Protein AF-A0A7C7KTC4-F1 (afdb_monomer)

Radius of gyration: 16.58 Å; Cα contacts (8 Å, |Δi|>4): 451; chains: 1; bounding box: 45×41×38 Å

Structure (mmCIF, N/CA/C/O backbone):
data_AF-A0A7C7KTC4-F1
#
_entry.id   AF-A0A7C7KTC4-F1
#
loop_
_atom_site.group_PDB
_atom_site.id
_atom_site.type_symbol
_atom_site.label_atom_id
_atom_site.label_alt_id
_atom_site.label_comp_id
_atom_site.label_asym_id
_atom_site.label_entity_id
_atom_site.label_seq_id
_atom_site.pdbx_PDB_ins_code
_atom_site.Cartn_x
_atom_site.Cartn_y
_atom_site.Cartn_z
_atom_site.occupancy
_atom_site.B_iso_or_equiv
_atom_site.auth_seq_id
_atom_site.auth_comp_id
_atom_site.auth_asym_id
_atom_site.auth_atom_id
_atom_site.pdbx_PDB_model_num
ATOM 1 N N . MET A 1 1 ? -29.835 -2.054 13.310 1.00 48.25 1 MET A N 1
ATOM 2 C CA . MET A 1 1 ? -28.668 -1.174 13.542 1.00 48.25 1 MET A CA 1
ATOM 3 C C . MET A 1 1 ? -28.301 -0.551 12.208 1.00 48.25 1 MET A C 1
ATOM 5 O O . MET A 1 1 ? -28.317 -1.285 11.229 1.00 48.25 1 MET A O 1
ATOM 9 N N . ALA A 1 2 ? -28.045 0.758 12.134 1.00 54.59 2 ALA A N 1
ATOM 10 C CA . ALA A 1 2 ? -27.554 1.363 10.894 1.00 54.59 2 ALA A CA 1
ATOM 11 C C . ALA A 1 2 ? -26.237 0.678 10.490 1.00 54.59 2 ALA A C 1
ATOM 13 O O . ALA A 1 2 ? -25.386 0.444 11.354 1.00 54.59 2 ALA A O 1
ATOM 14 N N . ALA A 1 3 ? -26.100 0.296 9.219 1.00 55.16 3 ALA A N 1
ATOM 15 C CA . ALA A 1 3 ? -24.851 -0.256 8.712 1.00 55.16 3 ALA A CA 1
ATOM 16 C C . ALA A 1 3 ? -23.744 0.787 8.914 1.00 55.16 3 ALA A C 1
ATOM 18 O O . ALA A 1 3 ? -23.888 1.941 8.519 1.00 55.16 3 ALA A O 1
ATOM 19 N N . LYS A 1 4 ? -22.669 0.393 9.593 1.00 80.25 4 LYS A N 1
ATOM 20 C CA . LYS A 1 4 ? -21.523 1.255 9.869 1.00 80.25 4 LYS A CA 1
ATOM 21 C C . LYS A 1 4 ? -20.530 1.113 8.714 1.00 80.25 4 LYS A C 1
ATOM 23 O O . LYS A 1 4 ? -20.017 0.017 8.504 1.00 80.25 4 LYS A O 1
ATOM 28 N N . ALA A 1 5 ? -20.284 2.186 7.962 1.00 92.25 5 ALA A N 1
ATOM 29 C CA . ALA A 1 5 ? -19.344 2.158 6.843 1.00 92.25 5 ALA A CA 1
ATOM 30 C C . ALA A 1 5 ? -17.897 1.986 7.339 1.00 92.25 5 ALA A C 1
ATOM 32 O O . ALA A 1 5 ? -17.544 2.461 8.426 1.00 92.25 5 ALA A O 1
ATOM 33 N N . VAL A 1 6 ? -17.068 1.305 6.549 1.00 94.25 6 VAL A N 1
ATOM 34 C CA . VAL A 1 6 ? -15.616 1.207 6.742 1.00 94.25 6 VAL A CA 1
ATOM 35 C C . VAL A 1 6 ? -14.969 1.748 5.480 1.00 94.25 6 VAL A C 1
ATOM 37 O O . VAL A 1 6 ? -15.198 1.199 4.405 1.00 94.25 6 VAL A O 1
ATOM 40 N N . ASP A 1 7 ? -14.193 2.816 5.614 1.00 95.62 7 ASP A N 1
ATOM 41 C CA . ASP A 1 7 ? -13.370 3.309 4.516 1.00 95.62 7 ASP A CA 1
ATOM 42 C C . ASP A 1 7 ? -12.057 2.526 4.514 1.00 95.62 7 ASP A C 1
ATOM 44 O O . ASP A 1 7 ? -11.355 2.482 5.527 1.00 95.62 7 ASP A O 1
ATOM 48 N N . ILE A 1 8 ? -11.760 1.857 3.400 1.00 96.19 8 ILE A N 1
ATOM 49 C CA . ILE A 1 8 ? -10.582 0.997 3.272 1.00 96.19 8 ILE A CA 1
ATOM 50 C C . ILE A 1 8 ? -9.390 1.682 2.596 1.00 96.19 8 ILE A C 1
ATOM 52 O O . ILE A 1 8 ? -8.362 1.033 2.402 1.00 96.19 8 ILE A O 1
ATOM 56 N N . HIS A 1 9 ? -9.513 2.960 2.233 1.00 96.94 9 HIS A N 1
ATOM 57 C CA . HIS A 1 9 ? -8.476 3.669 1.500 1.00 96.94 9 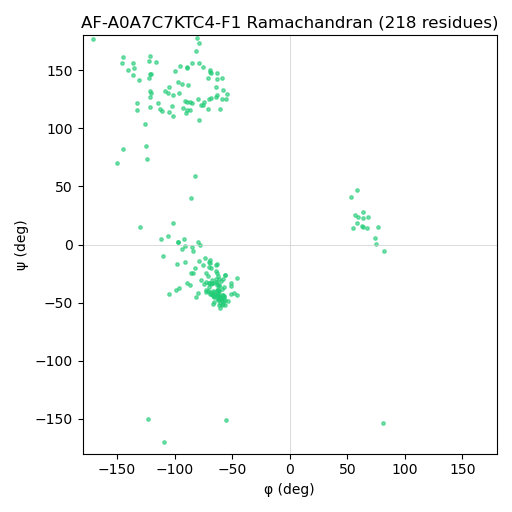HIS A CA 1
ATOM 58 C C . HIS A 1 9 ? -8.389 5.140 1.909 1.00 96.94 9 HIS A C 1
ATOM 60 O O . HIS A 1 9 ? -8.866 6.037 1.216 1.00 96.94 9 HIS A O 1
ATOM 66 N N . ALA A 1 10 ? -7.695 5.398 3.014 1.00 95.69 10 ALA A N 1
ATOM 67 C CA . ALA A 1 10 ? -7.375 6.749 3.444 1.00 95.69 10 ALA A CA 1
ATOM 68 C C . ALA A 1 10 ? -5.863 6.940 3.591 1.00 95.69 10 ALA A C 1
ATOM 70 O O . ALA A 1 10 ? -5.144 6.061 4.067 1.00 95.69 10 ALA A O 1
ATOM 71 N N . HIS A 1 11 ? -5.389 8.130 3.237 1.00 94.62 11 HIS A N 1
ATOM 72 C CA . HIS A 1 11 ? -4.032 8.577 3.535 1.00 94.62 11 HIS A CA 1
ATOM 73 C C . HIS A 1 11 ? -4.079 9.593 4.668 1.00 94.62 11 HIS A C 1
ATOM 75 O O . HIS A 1 11 ? -4.925 10.490 4.663 1.00 94.62 11 HIS A O 1
ATOM 81 N N . PHE A 1 12 ? -3.174 9.463 5.638 1.00 94.75 12 PHE A N 1
ATOM 82 C CA . PHE A 1 12 ? -3.096 10.430 6.723 1.00 94.75 12 PHE A CA 1
ATOM 83 C C . PHE A 1 12 ? -2.390 11.707 6.228 1.00 94.75 12 PHE A C 1
ATOM 85 O O . PHE A 1 12 ? -1.238 11.636 5.803 1.00 94.75 12 PHE A O 1
ATOM 92 N N . PRO A 1 13 ? -3.038 12.883 6.270 1.00 91.50 13 PRO A N 1
ATOM 93 C CA . PRO A 1 13 ? -2.508 14.133 5.722 1.00 91.50 13 PRO A CA 1
ATOM 94 C C . PRO A 1 13 ? -1.533 14.804 6.711 1.00 91.50 13 PRO A C 1
ATOM 96 O O . PRO A 1 13 ? -1.769 15.921 7.177 1.00 91.50 13 PRO A O 1
ATOM 99 N N . GLY A 1 14 ? -0.464 14.092 7.068 1.00 88.81 14 GLY A N 1
ATOM 100 C CA . GLY A 1 14 ? 0.559 14.520 8.024 1.00 88.81 14 GLY A CA 1
ATOM 101 C C . GLY A 1 14 ? 1.906 14.856 7.379 1.00 88.81 14 GLY A C 1
ATOM 102 O O . GLY A 1 14 ? 2.039 14.929 6.157 1.00 88.81 14 GLY A O 1
ATOM 103 N N . GLU A 1 15 ? 2.925 15.047 8.220 1.00 84.75 15 GLU A N 1
ATOM 104 C CA . GLU A 1 15 ? 4.283 15.409 7.786 1.00 84.75 15 GLU A CA 1
ATOM 105 C C . GLU A 1 15 ? 4.916 14.388 6.834 1.00 84.75 15 GLU A C 1
ATOM 107 O O . GLU A 1 15 ? 5.552 14.801 5.869 1.00 84.75 15 GLU A O 1
ATOM 112 N N . GLY A 1 16 ? 4.701 13.083 7.041 1.00 83.81 16 GLY A N 1
ATOM 113 C CA . GLY A 1 16 ? 5.207 12.038 6.140 1.00 83.81 16 GLY A CA 1
ATOM 114 C C . GLY A 1 16 ? 4.656 12.180 4.716 1.00 83.81 16 GLY A C 1
ATOM 115 O O . GLY A 1 16 ? 5.421 12.339 3.760 1.00 83.81 16 GLY A O 1
ATOM 116 N N . PHE A 1 17 ? 3.327 12.225 4.589 1.00 86.25 17 PHE A N 1
ATOM 117 C CA . PHE A 1 17 ? 2.616 12.394 3.320 1.00 86.25 17 PHE A CA 1
ATOM 118 C C . PHE A 1 17 ? 3.037 13.659 2.559 1.00 86.25 17 PHE A C 1
ATOM 120 O O . PHE A 1 17 ? 3.402 13.599 1.383 1.00 86.25 17 PHE A O 1
ATOM 127 N N . TYR A 1 18 ? 3.021 14.823 3.214 1.00 86.56 18 TYR A N 1
ATOM 128 C CA . TYR A 1 18 ? 3.400 16.071 2.547 1.00 86.56 18 TYR A CA 1
ATOM 129 C C . TYR A 1 18 ? 4.909 16.172 2.303 1.00 86.56 18 TYR A C 1
ATOM 131 O O . TYR A 1 18 ? 5.325 16.711 1.277 1.00 86.56 18 TYR A O 1
ATOM 139 N N . GLY A 1 19 ? 5.727 15.606 3.192 1.00 86.75 19 GLY A N 1
ATOM 140 C CA . GLY A 1 19 ? 7.182 15.578 3.074 1.00 86.75 19 GLY A CA 1
ATOM 141 C C . GLY A 1 19 ? 7.656 14.822 1.835 1.00 86.75 19 GLY A C 1
ATOM 142 O O . GLY A 1 19 ? 8.451 15.364 1.058 1.00 86.75 19 GLY A O 1
ATOM 143 N N . THR A 1 20 ? 7.121 13.621 1.585 1.00 88.88 20 THR A N 1
ATOM 144 C CA . THR A 1 20 ? 7.488 12.849 0.383 1.00 88.88 20 THR A CA 1
ATOM 145 C C . THR A 1 20 ? 6.994 13.505 -0.901 1.00 88.88 20 THR A C 1
ATOM 147 O O . THR A 1 20 ? 7.644 13.425 -1.943 1.00 88.88 20 THR A O 1
ATOM 150 N N . PHE A 1 21 ? 5.869 14.218 -0.836 1.00 90.88 21 PHE A N 1
ATOM 151 C CA . PHE A 1 21 ? 5.276 14.865 -1.999 1.00 90.88 21 PHE A CA 1
ATOM 152 C C . PHE A 1 21 ? 5.715 16.303 -2.238 1.00 90.88 21 PHE A C 1
ATOM 154 O O . PHE A 1 21 ? 5.260 16.904 -3.210 1.00 90.88 21 PHE A O 1
ATOM 161 N N . GLN A 1 22 ? 6.653 16.839 -1.458 1.00 89.12 22 GLN A N 1
ATOM 162 C CA . GLN A 1 22 ? 7.172 18.193 -1.657 1.00 89.12 22 GLN A CA 1
ATOM 163 C C . GLN A 1 22 ? 7.582 18.503 -3.118 1.00 89.12 22 GLN A C 1
ATOM 165 O O . GLN A 1 22 ? 7.231 19.583 -3.596 1.00 89.12 22 GLN A O 1
ATOM 170 N N . PRO A 1 23 ? 8.249 17.600 -3.877 1.00 90.25 23 PRO A N 1
ATOM 171 C CA . PRO A 1 23 ? 8.587 17.853 -5.287 1.00 90.25 23 PRO A CA 1
ATOM 172 C C . PRO A 1 23 ? 7.373 17.901 -6.230 1.0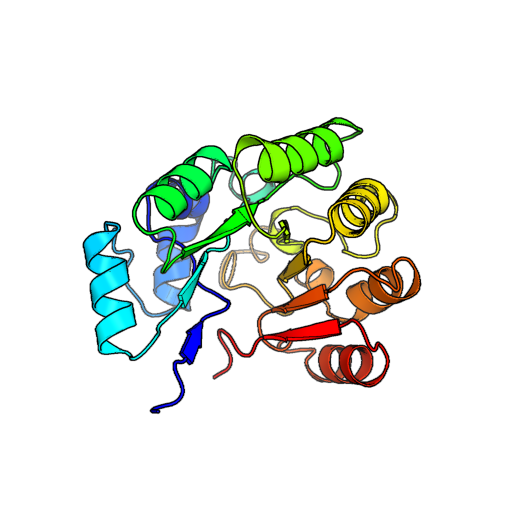0 90.25 23 PRO A C 1
ATOM 174 O O . PRO A 1 23 ? 7.453 18.451 -7.327 1.00 90.25 23 PRO A O 1
ATOM 177 N N . PHE A 1 24 ? 6.249 17.320 -5.812 1.00 91.50 24 PHE A N 1
ATOM 178 C CA . PHE A 1 24 ? 5.051 17.119 -6.625 1.00 91.50 24 PHE A CA 1
ATOM 179 C C . PHE A 1 24 ? 3.880 18.008 -6.197 1.00 91.50 24 PHE A C 1
ATOM 181 O O . PHE A 1 24 ? 2.884 18.072 -6.912 1.00 91.50 24 PHE A O 1
ATOM 188 N N . ILE A 1 25 ? 3.978 18.692 -5.052 1.00 89.00 25 ILE A N 1
ATOM 189 C CA . ILE A 1 25 ? 2.818 19.240 -4.342 1.00 89.00 25 ILE A CA 1
ATOM 190 C C . ILE A 1 25 ? 1.990 20.212 -5.190 1.00 89.00 25 ILE A C 1
ATOM 192 O O . ILE A 1 25 ? 0.772 20.080 -5.254 1.00 89.00 25 ILE A O 1
ATOM 196 N N . GLU A 1 26 ? 2.634 21.117 -5.927 1.00 89.75 26 GLU A N 1
ATOM 197 C CA . GLU A 1 26 ? 1.936 22.084 -6.785 1.00 89.75 26 GLU A CA 1
ATOM 198 C C . GLU A 1 26 ? 1.244 21.413 -7.982 1.00 89.75 26 GLU A C 1
ATOM 200 O O . GLU A 1 26 ? 0.146 21.804 -8.384 1.00 89.75 26 GLU A O 1
ATOM 205 N N . HIS A 1 27 ? 1.834 20.343 -8.519 1.00 90.25 27 HIS A N 1
ATOM 206 C CA . HIS A 1 27 ? 1.219 19.558 -9.590 1.00 90.25 27 HIS A CA 1
ATOM 207 C C . HIS A 1 27 ? 0.046 18.730 -9.069 1.00 90.25 27 HIS A C 1
ATOM 209 O O . HIS A 1 27 ? -0.998 18.689 -9.714 1.00 90.25 27 HIS A O 1
ATOM 215 N N . LEU A 1 28 ? 0.182 18.129 -7.885 1.00 90.56 28 LEU A N 1
ATOM 216 C CA . LEU A 1 28 ? -0.884 17.367 -7.237 1.00 90.56 28 LEU A CA 1
ATOM 217 C C . LEU A 1 28 ? -2.084 18.261 -6.916 1.00 90.56 28 LEU A C 1
ATOM 219 O O . LEU A 1 28 ? -3.210 17.877 -7.224 1.00 90.56 28 LEU A O 1
ATOM 223 N N . LYS A 1 29 ? -1.855 19.475 -6.398 1.00 90.88 29 LYS A N 1
ATOM 224 C CA . LYS A 1 29 ? -2.921 20.468 -6.186 1.00 90.88 29 LYS A CA 1
ATOM 225 C C . LYS A 1 29 ? -3.678 20.770 -7.476 1.00 90.88 29 LYS A C 1
ATOM 227 O O . LYS A 1 29 ? -4.906 20.716 -7.509 1.00 90.88 29 LYS A O 1
ATOM 232 N N . LYS A 1 30 ? -2.948 21.026 -8.568 1.00 90.56 30 LYS A N 1
ATOM 233 C CA . LYS A 1 30 ? -3.536 21.283 -9.890 1.00 90.56 30 LYS A CA 1
ATOM 234 C C . LYS A 1 30 ? -4.301 20.073 -10.433 1.00 90.56 30 LYS A C 1
ATOM 236 O O . LYS A 1 30 ? -5.384 20.244 -10.989 1.00 90.56 30 LYS A O 1
ATOM 241 N N . TYR A 1 31 ? -3.742 18.873 -10.291 1.00 89.38 31 TYR A N 1
ATOM 242 C CA . TYR A 1 31 ? -4.322 17.629 -10.791 1.00 89.38 31 TYR A CA 1
ATOM 243 C C . TYR A 1 31 ? -5.617 17.273 -10.053 1.00 89.38 31 TYR A C 1
ATOM 245 O O . TYR A 1 31 ? -6.652 17.078 -10.685 1.00 89.38 31 TYR A O 1
ATOM 253 N N . PHE A 1 32 ? -5.575 17.260 -8.720 1.00 88.62 32 PHE A N 1
ATOM 254 C CA . PHE A 1 32 ? -6.712 16.908 -7.867 1.00 88.62 32 PHE A CA 1
ATOM 255 C C . PHE A 1 32 ? -7.671 18.071 -7.599 1.00 88.62 32 PHE A C 1
ATOM 257 O O . PHE A 1 32 ? -8.716 17.865 -6.991 1.00 88.62 32 PHE A O 1
ATOM 264 N N . ARG A 1 33 ? -7.338 19.287 -8.053 1.00 90.62 33 ARG A N 1
ATOM 265 C CA . ARG A 1 33 ? -8.125 20.513 -7.826 1.00 90.62 33 ARG A CA 1
ATOM 266 C C . ARG A 1 33 ? -8.428 20.736 -6.341 1.00 90.62 33 ARG A C 1
ATOM 268 O O . ARG A 1 33 ? -9.536 21.118 -5.974 1.00 90.62 33 ARG A O 1
ATOM 275 N N . THR A 1 34 ? -7.432 20.480 -5.500 1.00 86.81 34 THR A N 1
ATOM 276 C CA . THR A 1 34 ? -7.524 20.585 -4.041 1.00 86.81 34 THR A CA 1
ATOM 277 C C . THR A 1 34 ? -6.289 21.272 -3.482 1.00 86.81 34 THR A C 1
ATOM 279 O O . THR A 1 34 ? -5.221 21.221 -4.086 1.00 86.81 34 THR A O 1
ATOM 282 N N . GLU A 1 35 ? -6.420 21.868 -2.301 1.00 86.31 35 GLU A N 1
ATOM 283 C CA . GLU A 1 35 ? -5.284 22.402 -1.556 1.00 86.31 35 GLU A CA 1
ATOM 284 C C . GLU A 1 35 ? -4.665 21.352 -0.633 1.00 86.31 35 GLU A C 1
ATOM 286 O O . GLU A 1 35 ? -5.332 20.428 -0.158 1.00 86.31 35 GLU A O 1
ATOM 291 N N . ALA A 1 36 ? -3.373 21.525 -0.359 1.00 81.56 36 ALA A N 1
ATOM 292 C CA . ALA A 1 36 ? -2.675 20.769 0.669 1.00 81.56 36 ALA A CA 1
ATOM 293 C C . ALA A 1 36 ? -3.085 21.304 2.047 1.00 81.56 36 ALA A C 1
ATOM 295 O O . ALA A 1 36 ? -2.865 22.476 2.355 1.00 81.56 36 ALA A O 1
ATOM 296 N N . ARG A 1 37 ? -3.671 20.445 2.881 1.00 86.19 37 ARG A N 1
ATOM 297 C CA . ARG A 1 37 ? -4.094 20.781 4.243 1.00 86.19 37 ARG A CA 1
ATOM 298 C C . ARG A 1 37 ? -3.632 19.711 5.224 1.00 86.19 37 ARG A C 1
ATOM 300 O O . ARG A 1 37 ? -4.090 18.567 5.161 1.00 86.19 37 ARG A O 1
ATOM 307 N N . PHE A 1 38 ? -2.749 20.102 6.135 1.00 89.19 38 PHE A N 1
ATOM 308 C CA . PHE A 1 38 ? -2.405 19.297 7.302 1.00 89.19 38 PHE A CA 1
ATOM 309 C C . PHE A 1 38 ? -3.634 19.153 8.195 1.00 89.19 38 PHE A C 1
ATOM 311 O O . PHE A 1 38 ? -4.359 20.129 8.397 1.00 89.19 38 PHE A O 1
ATOM 318 N N . ARG A 1 39 ? -3.877 17.936 8.681 1.00 90.50 39 ARG A N 1
ATOM 319 C CA . ARG A 1 39 ? -4.909 17.659 9.684 1.00 90.50 39 ARG A CA 1
ATOM 320 C C . ARG A 1 39 ? -4.303 16.827 10.797 1.00 90.50 39 ARG A C 1
ATOM 322 O O . ARG A 1 39 ? -3.488 15.941 10.531 1.00 90.50 39 ARG A O 1
ATOM 329 N N . ASP A 1 40 ? -4.703 17.114 12.026 1.00 93.25 40 ASP A N 1
ATOM 330 C CA . ASP A 1 40 ? -4.394 16.235 13.145 1.00 93.25 40 ASP A CA 1
ATOM 331 C C . ASP A 1 40 ? -5.362 15.039 13.211 1.00 93.25 40 ASP A C 1
ATOM 333 O O . ASP A 1 40 ? -6.266 14.868 12.387 1.00 93.25 40 ASP A O 1
ATOM 337 N N . VAL A 1 41 ? -5.130 14.155 14.183 1.00 94.00 41 VAL A N 1
ATOM 338 C CA . VAL A 1 41 ? -5.944 12.950 14.365 1.00 94.00 41 VAL A CA 1
ATOM 339 C C . VAL A 1 41 ? -7.398 13.279 14.703 1.00 94.00 41 VAL A C 1
ATOM 341 O O . VAL A 1 41 ? -8.295 12.612 14.185 1.00 94.00 41 VAL A O 1
ATOM 344 N N . ASP A 1 42 ? -7.643 14.292 15.528 1.00 94.88 42 ASP A N 1
ATOM 345 C CA . ASP A 1 42 ? -8.989 14.635 15.982 1.00 94.88 42 ASP A CA 1
ATOM 346 C C . ASP A 1 42 ? -9.803 15.244 14.836 1.00 94.88 42 ASP A C 1
ATOM 348 O O . ASP A 1 42 ? -10.972 14.895 14.650 1.00 94.88 42 ASP A O 1
ATOM 352 N N . GLU A 1 43 ? -9.175 16.086 14.010 1.00 95.06 43 GLU A N 1
ATOM 353 C CA . GLU A 1 43 ? -9.772 16.613 12.783 1.00 95.06 43 GLU A CA 1
ATOM 354 C C . GLU A 1 43 ? -10.163 15.490 11.814 1.00 95.06 43 GLU A C 1
ATOM 356 O O . GLU A 1 43 ? -11.302 15.465 11.338 1.00 95.06 43 GLU A O 1
ATOM 361 N N . VAL A 1 44 ? -9.260 14.533 11.556 1.00 95.00 44 VAL A N 1
ATOM 362 C CA . VAL A 1 44 ? -9.546 13.378 10.684 1.00 95.00 44 VAL A CA 1
ATOM 363 C C . VAL A 1 44 ? -10.693 12.542 11.255 1.00 95.00 44 VAL A C 1
ATOM 365 O O . VAL A 1 44 ? -11.638 12.208 10.540 1.00 95.00 44 VAL A O 1
ATOM 368 N N . LEU A 1 45 ? -10.667 12.220 12.550 1.00 95.12 45 LEU A N 1
ATOM 369 C CA . LEU A 1 45 ? -11.729 11.431 13.179 1.00 95.12 45 LEU A CA 1
ATOM 370 C C . LEU A 1 45 ? -13.082 12.131 13.115 1.00 95.12 45 LEU A C 1
ATOM 372 O O . LEU A 1 45 ? -14.098 11.465 12.885 1.00 95.12 45 LEU A O 1
ATOM 376 N N . LYS A 1 46 ? -13.113 13.449 13.318 1.00 95.12 46 LYS A N 1
ATOM 377 C CA . LYS A 1 46 ? -14.334 14.244 13.225 1.00 95.12 46 LYS A CA 1
ATOM 378 C C . LYS A 1 46 ? -14.919 14.179 11.815 1.00 95.12 46 LYS A C 1
ATOM 380 O O . LYS A 1 46 ? -16.078 13.796 11.680 1.00 95.12 46 LYS A O 1
ATOM 385 N N . GLU A 1 47 ? -14.115 14.457 10.791 1.00 93.81 47 GLU A N 1
ATOM 386 C CA . GLU A 1 47 ? -14.541 14.457 9.384 1.00 93.81 47 GLU A CA 1
ATOM 387 C C . GLU A 1 47 ? -15.142 13.106 8.967 1.00 93.81 47 GLU A C 1
ATOM 389 O O . GLU A 1 47 ? -16.260 13.034 8.457 1.00 93.81 47 GLU A O 1
ATOM 394 N N . PHE A 1 48 ? -14.449 12.009 9.275 1.00 93.94 48 PHE A N 1
ATOM 395 C CA . PHE A 1 48 ? -14.941 10.669 8.957 1.00 93.94 48 PHE A CA 1
ATOM 396 C C . PHE A 1 48 ? -16.190 10.290 9.765 1.00 93.94 48 PHE A C 1
ATOM 398 O O . PHE A 1 48 ? -17.065 9.589 9.257 1.00 93.94 48 PHE A O 1
ATOM 405 N N . SER A 1 49 ? -16.313 10.757 11.012 1.00 93.44 49 SER A N 1
ATOM 406 C CA . SER A 1 49 ? -17.515 10.514 11.823 1.00 93.44 49 SER A CA 1
ATOM 407 C C . SER A 1 49 ? -18.730 11.270 11.278 1.00 93.44 49 SER A C 1
ATOM 409 O O . SER A 1 49 ? -19.818 10.698 11.219 1.00 93.44 49 SER A O 1
ATOM 411 N N . GLU A 1 50 ? -18.546 12.517 10.836 1.00 94.38 50 GLU A N 1
ATOM 412 C CA . GLU A 1 50 ? -19.582 13.324 10.176 1.00 94.38 50 GLU A CA 1
ATOM 413 C C . GLU A 1 50 ? -20.021 12.703 8.838 1.00 94.38 50 GLU A C 1
ATOM 415 O O . GLU A 1 50 ? -21.202 12.752 8.497 1.00 94.38 50 GLU A O 1
ATOM 420 N N . ALA A 1 51 ? -19.108 12.024 8.134 1.00 93.00 51 ALA A N 1
ATOM 421 C CA . ALA A 1 51 ? -19.401 11.240 6.932 1.00 93.00 51 ALA A CA 1
ATOM 422 C C . ALA A 1 51 ? -20.035 9.856 7.209 1.00 93.00 51 ALA A C 1
ATOM 424 O O . ALA A 1 51 ? -20.318 9.103 6.277 1.00 93.00 51 ALA A O 1
ATOM 425 N N . GLY A 1 52 ? -20.260 9.484 8.476 1.00 94.00 52 GLY A N 1
ATOM 426 C CA . GLY A 1 52 ? -20.850 8.193 8.851 1.00 94.00 52 GLY A CA 1
ATOM 427 C C . GLY A 1 52 ? -19.889 6.996 8.769 1.00 94.00 52 GLY A C 1
ATOM 428 O O . GLY A 1 52 ? -20.332 5.842 8.812 1.00 94.00 52 GLY A O 1
ATOM 429 N N . VAL A 1 53 ? -18.579 7.242 8.680 1.00 95.31 53 VAL A N 1
ATOM 430 C CA . VAL A 1 53 ? -17.541 6.206 8.631 1.00 95.31 53 VAL A CA 1
ATOM 431 C C . VAL A 1 53 ? -17.117 5.794 10.039 1.00 95.31 53 VAL A C 1
ATOM 433 O O . VAL A 1 53 ? -16.648 6.580 10.863 1.00 95.31 53 VAL A O 1
ATOM 436 N N . SER A 1 54 ? -17.251 4.502 10.320 1.00 94.44 54 SER A N 1
ATOM 437 C CA . SER A 1 54 ? -16.962 3.927 11.633 1.00 94.44 54 SER A CA 1
ATOM 438 C C . SER A 1 54 ? -15.518 3.485 11.817 1.00 94.44 54 SER A C 1
ATOM 440 O O . SER A 1 54 ? -15.007 3.581 12.930 1.00 94.44 54 SER A O 1
ATOM 442 N N . LYS A 1 55 ? -14.864 3.018 10.752 1.00 96.12 55 LYS A N 1
ATOM 443 C CA . LYS A 1 55 ? -13.459 2.615 10.762 1.00 96.12 55 LYS A CA 1
ATOM 444 C C . LYS A 1 55 ? -12.769 3.056 9.488 1.00 96.12 55 LYS A C 1
ATOM 446 O O . LYS A 1 55 ? -13.410 3.142 8.444 1.00 96.12 55 LYS A O 1
ATOM 451 N N . ILE A 1 56 ? -11.477 3.311 9.609 1.00 97.12 56 ILE A N 1
ATOM 452 C CA . ILE A 1 56 ? -10.660 3.923 8.573 1.00 97.12 56 ILE A CA 1
ATOM 453 C C . ILE A 1 56 ? -9.393 3.087 8.441 1.00 97.12 56 ILE A C 1
ATOM 455 O O . ILE A 1 56 ? -8.661 2.911 9.421 1.00 97.12 56 ILE A O 1
ATOM 459 N N . VAL A 1 57 ? -9.138 2.567 7.245 1.00 98.19 57 VAL A N 1
ATOM 460 C CA . VAL A 1 57 ? -7.866 1.926 6.927 1.00 98.19 57 VAL A CA 1
ATOM 461 C C . VAL A 1 57 ? -6.890 2.995 6.454 1.00 98.19 57 VAL A C 1
ATOM 463 O O . VAL A 1 57 ? -7.107 3.637 5.427 1.00 98.19 57 VAL A O 1
ATOM 466 N N . LEU A 1 58 ? -5.822 3.189 7.223 1.00 98.06 58 LEU A N 1
ATOM 467 C CA . LEU A 1 58 ? -4.768 4.145 6.916 1.00 98.06 58 LEU A CA 1
ATOM 468 C C . LEU A 1 58 ? -3.670 3.458 6.107 1.00 98.06 58 LEU A C 1
ATOM 470 O O . LEU A 1 58 ? -3.076 2.472 6.549 1.00 98.06 58 LEU A O 1
ATOM 474 N N . LEU A 1 59 ? -3.396 4.010 4.930 1.00 97.94 59 LEU A N 1
ATOM 475 C CA . LEU A 1 59 ? -2.445 3.485 3.963 1.00 97.94 59 LEU A CA 1
ATOM 476 C C . LEU A 1 59 ? -1.227 4.415 3.863 1.00 97.94 59 LEU A C 1
ATOM 478 O O . LEU A 1 59 ? -1.382 5.552 3.408 1.00 97.94 59 LEU A O 1
ATOM 482 N N . PRO A 1 60 ? -0.025 3.967 4.258 1.00 96.56 60 PRO A N 1
ATOM 483 C CA . PRO A 1 60 ? 1.185 4.764 4.096 1.00 96.56 60 PRO A CA 1
ATOM 484 C C . PRO A 1 60 ? 1.574 4.899 2.624 1.00 96.56 60 PRO A C 1
ATOM 486 O O . PRO A 1 60 ? 1.329 4.003 1.805 1.00 96.56 60 PRO A O 1
ATOM 489 N N . ILE A 1 61 ? 2.220 6.013 2.288 1.00 92.50 61 ILE A N 1
ATOM 490 C CA . ILE A 1 61 ? 2.854 6.220 0.989 1.00 92.50 61 ILE A CA 1
ATOM 491 C C . ILE A 1 61 ? 4.371 6.291 1.153 1.00 92.50 61 ILE A C 1
ATOM 493 O O . ILE A 1 61 ? 4.932 7.228 1.720 1.00 92.50 61 ILE A O 1
ATOM 497 N N . GLU A 1 62 ? 5.036 5.314 0.546 1.00 88.06 62 GLU A N 1
ATOM 498 C CA . GLU A 1 62 ? 6.482 5.286 0.365 1.00 88.06 62 GLU A CA 1
ATOM 499 C C . GLU A 1 62 ? 6.779 5.694 -1.085 1.00 88.06 62 GLU A C 1
ATOM 501 O O . GLU A 1 62 ? 6.412 4.985 -2.025 1.00 88.06 62 GLU A O 1
ATOM 506 N N . ALA A 1 63 ? 7.367 6.876 -1.270 1.00 92.19 63 ALA A N 1
ATOM 507 C CA . ALA A 1 63 ? 7.702 7.403 -2.594 1.00 92.19 63 ALA A CA 1
ATOM 508 C C . ALA A 1 63 ? 9.151 7.893 -2.691 1.00 92.19 63 ALA A C 1
ATOM 510 O O . ALA A 1 63 ? 9.491 8.594 -3.642 1.00 92.19 63 ALA A O 1
ATOM 511 N N . SER A 1 64 ? 10.014 7.534 -1.736 1.00 91.06 64 SER A N 1
ATOM 512 C CA . SER A 1 64 ? 11.379 8.062 -1.647 1.00 91.06 64 SER A CA 1
ATOM 513 C C . SER A 1 64 ? 12.226 7.762 -2.882 1.00 91.06 64 SER A C 1
ATOM 515 O O . SER A 1 64 ? 13.051 8.590 -3.264 1.00 91.06 64 SER A O 1
ATOM 517 N N . LYS A 1 65 ? 11.987 6.635 -3.569 1.00 92.75 65 LYS A N 1
ATOM 518 C CA . LYS A 1 65 ? 12.690 6.292 -4.819 1.00 92.75 65 LYS A CA 1
ATOM 519 C C . LYS A 1 65 ? 12.425 7.278 -5.952 1.00 92.75 65 LYS A C 1
ATOM 521 O O . LYS A 1 65 ? 13.312 7.493 -6.772 1.00 92.75 65 LYS A O 1
ATOM 526 N N . VAL A 1 66 ? 11.223 7.853 -6.007 1.00 94.25 66 VAL A N 1
ATOM 527 C CA . VAL A 1 66 ? 10.863 8.846 -7.027 1.00 94.25 66 VAL A CA 1
ATOM 528 C C . VAL A 1 66 ? 11.039 10.271 -6.515 1.00 94.25 66 VAL A C 1
ATOM 530 O O . VAL A 1 66 ? 11.489 11.123 -7.266 1.00 94.25 66 VAL A O 1
ATOM 533 N N . SER A 1 67 ? 10.729 10.555 -5.249 1.00 92.81 67 SER A N 1
ATOM 534 C CA . SER A 1 67 ? 10.777 11.911 -4.692 1.00 92.81 67 SER A CA 1
ATOM 535 C C . SER A 1 67 ? 12.168 12.333 -4.213 1.00 92.81 67 SER A C 1
ATOM 537 O O . SER A 1 67 ? 12.443 13.528 -4.096 1.00 92.81 67 SER A O 1
ATOM 539 N N . GLY A 1 68 ? 13.035 11.375 -3.869 1.00 92.44 68 GLY A N 1
ATOM 540 C CA . GLY A 1 68 ? 14.281 11.628 -3.140 1.00 92.44 68 GLY A CA 1
ATOM 541 C C . GLY A 1 68 ? 14.062 12.187 -1.727 1.00 92.44 68 GLY A C 1
ATOM 542 O O . GLY A 1 68 ? 14.988 12.746 -1.136 1.00 92.44 68 GLY A O 1
ATOM 543 N N . LYS A 1 69 ? 12.837 12.099 -1.193 1.00 91.00 69 LYS A N 1
ATOM 544 C CA . LYS A 1 69 ? 12.436 12.617 0.120 1.00 91.00 69 LYS A CA 1
ATOM 545 C C . LYS A 1 69 ? 11.916 11.482 1.007 1.00 91.00 69 LYS A C 1
ATOM 547 O O . LYS A 1 69 ? 11.316 10.543 0.486 1.00 91.00 69 LYS A O 1
ATOM 552 N N . PRO A 1 70 ? 12.129 11.549 2.333 1.00 86.62 70 PRO A N 1
ATOM 553 C CA . PRO A 1 70 ? 11.498 10.604 3.247 1.00 86.62 70 PRO A CA 1
ATOM 554 C C . PRO A 1 70 ? 9.972 10.756 3.188 1.00 86.62 70 PRO A C 1
ATOM 556 O O . PRO A 1 70 ? 9.466 11.857 2.961 1.00 86.62 70 PRO A O 1
ATOM 559 N N . GLY A 1 71 ? 9.260 9.649 3.380 1.00 85.88 71 GLY A N 1
ATOM 560 C CA . GLY A 1 71 ? 7.800 9.615 3.420 1.00 85.88 71 GLY A CA 1
ATOM 561 C C . GLY A 1 71 ? 7.257 9.036 4.709 1.00 85.88 71 GLY A C 1
ATOM 562 O O . GLY A 1 71 ? 7.872 9.167 5.766 1.00 85.88 71 GLY A O 1
ATOM 563 N N . ASP A 1 72 ? 6.090 8.412 4.605 1.00 93.31 72 ASP A N 1
ATOM 564 C CA . ASP A 1 72 ? 5.444 7.760 5.736 1.00 93.31 72 ASP A CA 1
ATOM 565 C C . ASP A 1 72 ? 6.295 6.602 6.279 1.00 93.31 72 ASP A C 1
ATOM 567 O O . ASP A 1 72 ? 6.908 5.851 5.517 1.00 93.31 72 ASP A O 1
ATOM 571 N N . THR A 1 73 ? 6.300 6.440 7.604 1.00 94.94 73 THR A N 1
ATOM 572 C CA . THR A 1 73 ? 6.995 5.349 8.301 1.00 94.94 73 THR A CA 1
ATOM 573 C C . THR A 1 73 ? 6.011 4.439 9.029 1.00 94.94 73 THR A C 1
ATOM 575 O O . THR A 1 73 ? 4.904 4.849 9.394 1.00 94.94 73 THR A O 1
ATOM 578 N N . ASN A 1 74 ? 6.429 3.197 9.281 1.00 97.69 74 ASN A N 1
ATOM 579 C CA . ASN A 1 74 ? 5.633 2.241 10.051 1.00 97.69 74 ASN A CA 1
ATOM 580 C C . ASN A 1 74 ? 5.426 2.723 11.499 1.00 97.69 74 ASN A C 1
ATOM 582 O O . ASN A 1 74 ? 4.344 2.543 12.057 1.00 97.69 74 ASN A O 1
ATOM 586 N N . GLU A 1 75 ? 6.421 3.394 12.090 1.00 97.69 75 GLU A N 1
ATOM 587 C CA . GLU A 1 75 ? 6.327 4.026 13.411 1.00 97.69 75 GLU A CA 1
ATOM 588 C C . GLU A 1 75 ? 5.211 5.068 13.449 1.00 97.69 75 GLU A C 1
ATOM 590 O O . GLU A 1 75 ? 4.320 4.975 14.293 1.00 97.69 75 GLU A O 1
ATOM 595 N N . LEU A 1 76 ? 5.211 6.008 12.497 1.00 95.81 76 LEU A N 1
ATOM 596 C CA . LEU A 1 76 ? 4.205 7.067 12.420 1.00 95.81 76 LEU A CA 1
ATOM 597 C C . LEU A 1 76 ? 2.793 6.476 12.329 1.00 95.81 76 LEU A C 1
ATOM 599 O O . LEU A 1 76 ? 1.874 6.913 13.021 1.00 95.81 76 LEU A O 1
ATOM 603 N N . PHE A 1 77 ? 2.615 5.448 11.501 1.00 97.69 77 PHE A N 1
ATOM 604 C CA . PHE A 1 77 ? 1.315 4.810 11.309 1.00 97.69 77 PHE A CA 1
ATOM 605 C C . PHE A 1 77 ? 0.865 4.007 12.537 1.00 97.69 77 PHE A C 1
ATOM 607 O O . PHE A 1 77 ? -0.325 4.009 12.863 1.00 97.69 77 PHE A O 1
ATOM 614 N N . SER A 1 78 ? 1.797 3.398 13.276 1.00 98.38 78 SER A N 1
ATOM 615 C CA . SER A 1 78 ? 1.509 2.775 14.574 1.00 98.38 78 SER A CA 1
ATOM 616 C C . SER A 1 78 ? 1.092 3.811 15.619 1.00 98.38 78 SER A C 1
ATOM 618 O O . SER A 1 78 ? 0.101 3.615 16.323 1.00 98.38 78 SER A O 1
ATOM 620 N N . GLU A 1 79 ? 1.788 4.947 15.690 1.00 97.44 79 GLU A N 1
ATOM 621 C CA . GLU A 1 79 ? 1.457 6.052 16.595 1.00 97.44 79 GLU A CA 1
ATOM 622 C C . GLU A 1 79 ? 0.066 6.631 16.312 1.00 97.44 79 GLU A C 1
ATOM 624 O O . GLU A 1 79 ? -0.721 6.825 17.241 1.00 97.44 79 GLU A O 1
ATOM 629 N N . ILE A 1 80 ? -0.272 6.864 15.040 1.00 96.75 80 ILE A N 1
ATOM 630 C CA . ILE A 1 80 ? -1.606 7.333 14.638 1.00 96.75 80 ILE A CA 1
ATOM 631 C C . ILE A 1 80 ? -2.671 6.292 15.001 1.00 96.75 80 ILE A C 1
ATOM 633 O O . ILE A 1 80 ? -3.685 6.6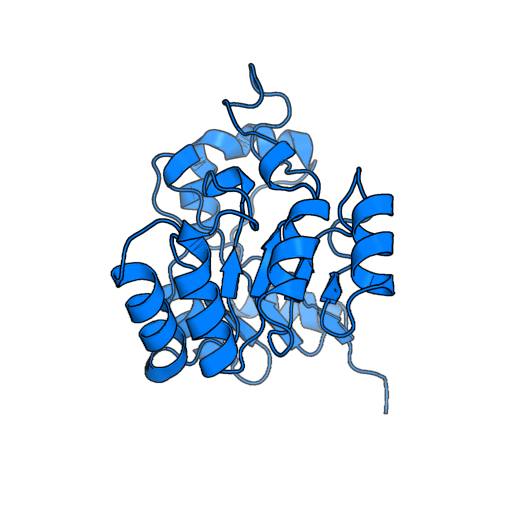45 15.606 1.00 96.75 80 ILE A O 1
ATOM 637 N N . GLN A 1 81 ? -2.435 5.009 14.702 1.00 97.44 81 GLN A N 1
ATOM 638 C CA . GLN A 1 81 ? -3.359 3.927 15.057 1.00 97.44 81 GLN A CA 1
ATOM 639 C C . GLN A 1 81 ? -3.624 3.884 16.568 1.00 97.44 81 GLN A C 1
ATOM 641 O O . GLN A 1 81 ? -4.776 3.786 16.990 1.00 97.44 81 GLN A O 1
ATOM 646 N N . ARG A 1 82 ? -2.577 4.001 17.395 1.00 97.44 82 ARG A N 1
ATOM 647 C CA . ARG A 1 82 ? -2.673 3.955 18.865 1.00 97.44 82 ARG A CA 1
ATOM 648 C C . ARG A 1 82 ? -3.475 5.113 19.462 1.00 97.44 82 ARG A C 1
ATOM 650 O O . ARG A 1 82 ? -3.998 4.959 20.562 1.00 97.44 82 ARG A O 1
ATOM 657 N N . LYS A 1 83 ? -3.609 6.242 18.757 1.00 97.25 83 LYS A N 1
ATOM 658 C CA . LYS A 1 83 ? -4.436 7.375 19.206 1.00 97.25 83 LYS A CA 1
ATOM 659 C C . LYS A 1 83 ? -5.940 7.087 19.128 1.00 97.25 83 LYS A C 1
ATOM 661 O O . LYS A 1 83 ? -6.689 7.656 19.913 1.00 97.25 83 LYS A O 1
ATOM 666 N N . ALA A 1 84 ? -6.381 6.199 18.233 1.00 96.94 84 ALA A N 1
ATOM 667 C CA . ALA A 1 84 ? -7.780 5.768 18.143 1.00 96.94 84 ALA A CA 1
ATOM 668 C C . ALA A 1 84 ? -7.898 4.319 17.621 1.00 96.94 84 ALA A C 1
ATOM 670 O O . ALA A 1 84 ? -8.341 4.096 16.491 1.00 96.94 84 ALA A O 1
ATOM 671 N N . PRO A 1 85 ? -7.497 3.314 18.421 1.00 96.19 85 PRO A N 1
ATOM 672 C CA . PRO A 1 85 ? -7.334 1.925 17.970 1.00 96.19 85 PRO A CA 1
ATOM 673 C C . PRO A 1 85 ? -8.654 1.213 17.632 1.00 96.19 85 PRO A C 1
ATOM 675 O O . PRO A 1 85 ? -8.661 0.173 16.976 1.00 96.19 85 PRO A O 1
ATOM 678 N N . ASP A 1 86 ? -9.792 1.749 18.071 1.00 95.31 86 ASP A N 1
ATOM 679 C CA . ASP A 1 86 ? -11.128 1.276 17.707 1.00 95.31 86 ASP A CA 1
ATOM 680 C C . ASP A 1 86 ? -11.608 1.829 16.351 1.00 95.31 86 ASP A C 1
ATOM 682 O O . ASP A 1 86 ? -12.495 1.236 15.724 1.00 95.31 86 ASP A O 1
ATOM 686 N N . ARG A 1 87 ? -10.998 2.930 15.888 1.00 96.44 87 ARG A N 1
ATOM 687 C CA . ARG A 1 87 ? -11.334 3.657 14.655 1.00 96.44 87 ARG A CA 1
ATOM 688 C C . ARG A 1 87 ? -10.334 3.411 13.528 1.00 96.44 87 ARG A C 1
ATOM 690 O O . ARG A 1 87 ? -10.758 3.224 12.390 1.00 96.44 87 ARG A O 1
ATOM 697 N N . PHE A 1 88 ? -9.039 3.397 13.822 1.00 97.88 88 PHE A N 1
ATOM 698 C CA . PHE A 1 88 ? -7.985 3.253 12.822 1.00 97.88 88 PHE A CA 1
ATOM 699 C C . PHE A 1 88 ? -7.484 1.819 12.695 1.00 97.88 88 PHE A C 1
ATOM 701 O O . PHE A 1 88 ? -7.276 1.113 13.679 1.00 97.88 88 PHE A O 1
ATOM 708 N N . ILE A 1 89 ? -7.244 1.418 11.451 1.00 98.31 89 ILE A N 1
ATOM 709 C CA . ILE A 1 89 ? -6.552 0.190 11.076 1.00 98.31 89 ILE A CA 1
ATOM 710 C C . ILE A 1 89 ? -5.408 0.617 10.159 1.00 98.31 89 ILE A C 1
ATOM 712 O O . ILE A 1 89 ? -5.639 0.966 9.008 1.00 98.31 89 ILE A O 1
ATOM 716 N N . ALA A 1 90 ? -4.178 0.638 10.651 1.00 98.56 90 ALA A N 1
ATOM 717 C CA . ALA A 1 90 ? -3.039 1.091 9.866 1.00 98.56 90 ALA A CA 1
ATOM 718 C C . ALA A 1 90 ? -2.338 -0.079 9.170 1.00 98.56 90 ALA A C 1
ATOM 720 O O . ALA A 1 90 ? -2.160 -1.158 9.745 1.00 98.56 90 ALA A O 1
ATOM 721 N N . PHE A 1 91 ? -1.950 0.133 7.915 1.00 98.81 91 PHE A N 1
ATOM 722 C CA . PHE A 1 91 ? -1.115 -0.795 7.158 1.00 98.81 91 PHE A CA 1
ATOM 723 C C . PHE A 1 91 ? 0.355 -0.379 7.264 1.00 98.81 91 PHE A C 1
ATOM 725 O O . PHE A 1 91 ? 0.669 0.790 7.470 1.00 98.81 91 PHE A O 1
ATOM 732 N N . ALA A 1 92 ? 1.245 -1.351 7.115 1.00 98.56 92 ALA A N 1
ATOM 733 C CA . ALA A 1 92 ? 2.676 -1.161 6.965 1.00 98.56 92 ALA A CA 1
ATOM 734 C C . ALA A 1 92 ? 3.041 -0.811 5.516 1.00 98.56 92 ALA A C 1
ATOM 736 O O . ALA A 1 92 ? 2.255 -1.030 4.592 1.00 98.56 92 ALA A O 1
ATOM 737 N N . THR A 1 93 ? 4.266 -0.343 5.308 1.00 97.31 93 THR A N 1
ATOM 738 C CA . THR A 1 93 ? 4.948 -0.292 4.010 1.00 97.31 93 THR A CA 1
ATOM 739 C C . THR A 1 93 ? 6.385 -0.787 4.162 1.00 97.31 93 THR A C 1
ATOM 741 O O . THR A 1 93 ? 6.984 -0.675 5.231 1.00 97.31 93 THR A O 1
ATOM 744 N N . VAL A 1 94 ? 6.939 -1.345 3.088 1.00 96.94 94 VAL A N 1
ATOM 745 C CA . VAL A 1 94 ? 8.346 -1.756 2.968 1.00 96.94 94 VAL A CA 1
ATOM 746 C C . VAL A 1 94 ? 8.809 -1.510 1.535 1.00 96.94 94 VAL A C 1
ATOM 748 O O . VAL A 1 94 ? 7.972 -1.430 0.636 1.00 96.94 94 VAL A O 1
ATOM 751 N N . ASP A 1 95 ? 10.120 -1.453 1.286 1.00 95.50 95 ASP A N 1
ATOM 752 C CA . ASP A 1 95 ? 10.646 -1.614 -0.075 1.00 95.50 95 ASP A CA 1
ATOM 753 C C . ASP A 1 95 ? 10.663 -3.110 -0.435 1.00 95.50 95 ASP A C 1
ATOM 755 O O . ASP A 1 95 ? 11.532 -3.834 0.057 1.00 95.50 95 ASP A O 1
ATOM 759 N N . PRO A 1 96 ? 9.767 -3.601 -1.311 1.00 95.44 96 PRO A N 1
ATOM 760 C CA . PRO A 1 96 ? 9.659 -5.030 -1.586 1.00 95.44 96 PRO A CA 1
ATOM 761 C C . PRO A 1 96 ? 10.850 -5.591 -2.370 1.00 95.44 96 PRO A C 1
ATOM 763 O O . PRO A 1 96 ? 11.025 -6.806 -2.439 1.00 95.44 96 PRO A O 1
ATOM 766 N N . LEU A 1 97 ? 11.669 -4.728 -2.977 1.00 94.88 97 LEU A N 1
ATOM 767 C CA . LEU A 1 97 ? 12.873 -5.146 -3.689 1.00 94.88 97 LEU A CA 1
ATOM 768 C C . LEU A 1 97 ? 14.113 -5.162 -2.794 1.00 94.88 97 LEU A C 1
ATOM 770 O O . LEU A 1 97 ? 15.108 -5.791 -3.175 1.00 94.88 97 LEU A O 1
ATOM 774 N N . SER A 1 98 ? 14.056 -4.530 -1.616 1.00 90.88 98 SER A N 1
ATOM 775 C CA . SER A 1 98 ? 15.120 -4.667 -0.624 1.00 90.88 98 SER A CA 1
ATOM 776 C C . SER A 1 98 ? 15.266 -6.152 -0.255 1.00 90.88 98 SER A C 1
ATOM 778 O O . SER A 1 98 ? 14.254 -6.859 -0.266 1.00 90.88 98 SER A O 1
ATOM 780 N N . PRO A 1 99 ? 16.489 -6.672 -0.013 1.00 85.50 99 PRO A N 1
ATOM 781 C CA . PRO A 1 99 ? 16.744 -8.068 0.364 1.00 85.50 99 PRO A CA 1
ATOM 782 C C . PRO A 1 99 ? 15.974 -8.543 1.617 1.00 85.50 99 PRO A C 1
ATOM 784 O O . PRO A 1 99 ? 14.890 -8.074 1.936 1.00 85.50 99 PRO A O 1
ATOM 787 N N . LYS A 1 100 ? 16.521 -9.505 2.369 1.00 80.00 100 LYS A N 1
ATOM 788 C CA . LYS A 1 100 ? 15.885 -10.071 3.577 1.00 80.00 100 LYS A CA 1
ATOM 789 C C . LYS A 1 100 ? 15.294 -9.023 4.550 1.00 80.00 100 LYS A C 1
ATOM 791 O O . LYS A 1 100 ? 14.276 -9.282 5.180 1.00 80.00 100 LYS A O 1
ATOM 796 N N . GLN A 1 101 ? 15.876 -7.826 4.567 1.00 91.50 101 GLN A N 1
ATOM 797 C CA . GLN A 1 101 ? 15.433 -6.653 5.322 1.00 91.50 101 GLN A CA 1
ATOM 798 C C . GLN A 1 101 ? 13.948 -6.303 5.123 1.00 91.50 101 GLN A C 1
ATOM 800 O O . GLN A 1 101 ? 13.307 -5.881 6.076 1.00 91.50 101 GLN A O 1
ATOM 805 N N . ALA A 1 102 ? 13.378 -6.487 3.925 1.00 94.38 102 ALA A N 1
ATOM 806 C CA . ALA A 1 102 ? 11.974 -6.145 3.673 1.00 94.38 102 ALA A CA 1
ATOM 807 C C . ALA A 1 102 ? 10.997 -7.068 4.421 1.00 94.38 102 ALA A C 1
ATOM 809 O O . ALA A 1 102 ? 10.019 -6.600 4.997 1.00 94.38 102 ALA A O 1
ATOM 810 N N . SER A 1 103 ? 11.273 -8.376 4.430 1.00 97.38 103 SER A N 1
ATOM 811 C CA . SER A 1 103 ? 10.467 -9.361 5.161 1.00 97.38 103 SER A CA 1
ATOM 812 C C . SER A 1 103 ? 10.619 -9.195 6.674 1.00 97.38 103 SER A C 1
ATOM 814 O O . SER A 1 103 ? 9.623 -9.222 7.389 1.00 97.38 103 SER A O 1
ATOM 816 N N . GLU A 1 104 ? 11.846 -8.964 7.154 1.00 97.94 104 GLU A N 1
ATOM 817 C CA . GLU A 1 104 ? 12.130 -8.722 8.578 1.00 97.94 104 GLU A CA 1
ATOM 818 C C . GLU A 1 104 ? 11.437 -7.446 9.081 1.00 97.94 104 GLU A C 1
ATOM 820 O O . GLU A 1 104 ? 10.833 -7.449 10.152 1.00 97.94 104 GLU A O 1
ATOM 825 N N . GLU A 1 105 ? 11.460 -6.371 8.287 1.00 98.06 105 GLU A N 1
ATOM 826 C CA . GLU A 1 105 ? 10.754 -5.136 8.626 1.00 98.06 105 GLU A CA 1
ATOM 827 C C . GLU A 1 105 ? 9.235 -5.323 8.617 1.00 98.06 105 GLU A C 1
ATOM 829 O O . GLU A 1 105 ? 8.561 -4.820 9.513 1.00 98.06 105 GLU A O 1
ATOM 834 N N . LEU A 1 106 ? 8.677 -6.073 7.660 1.00 98.62 106 LEU A N 1
ATOM 835 C CA . LEU A 1 106 ? 7.244 -6.370 7.660 1.00 98.62 106 LEU A CA 1
ATOM 836 C C . LEU A 1 106 ? 6.837 -7.173 8.901 1.00 98.62 106 LEU A C 1
ATOM 838 O O . LEU A 1 106 ? 5.830 -6.862 9.538 1.00 98.62 106 LEU A O 1
ATOM 842 N N . GLU A 1 107 ? 7.622 -8.186 9.263 1.00 98.56 107 GLU A N 1
ATOM 843 C CA . GLU A 1 107 ? 7.388 -8.984 10.463 1.00 98.56 107 GLU A CA 1
ATOM 844 C C . GLU A 1 107 ? 7.420 -8.113 11.726 1.00 98.56 107 GLU A C 1
ATOM 846 O O . GLU A 1 107 ? 6.487 -8.184 12.531 1.00 98.56 107 GLU A O 1
ATOM 851 N N . ARG A 1 108 ? 8.421 -7.233 11.860 1.00 98.62 108 ARG A N 1
ATOM 852 C CA . ARG A 1 108 ? 8.510 -6.254 12.955 1.00 98.62 108 ARG A CA 1
ATOM 853 C C . ARG A 1 108 ? 7.306 -5.310 12.972 1.00 98.62 108 ARG A C 1
ATOM 855 O O . ARG A 1 108 ? 6.688 -5.105 14.014 1.00 98.62 108 ARG A O 1
ATOM 862 N N . ALA A 1 109 ? 6.929 -4.759 11.821 1.00 98.69 109 ALA A N 1
ATOM 863 C CA . ALA A 1 109 ? 5.814 -3.826 11.702 1.00 98.69 109 ALA A CA 1
ATOM 864 C C . ALA A 1 109 ? 4.470 -4.458 12.114 1.00 98.69 109 ALA A C 1
ATOM 866 O O . ALA A 1 109 ? 3.617 -3.803 12.715 1.00 98.69 109 ALA A O 1
ATOM 867 N N . VAL A 1 110 ? 4.274 -5.746 11.841 1.00 98.75 110 VAL A N 1
ATOM 868 C CA . VAL A 1 110 ? 3.052 -6.458 12.237 1.00 98.75 110 VAL A CA 1
ATOM 869 C C . VAL A 1 110 ? 3.099 -6.898 13.701 1.00 98.75 110 VAL A C 1
ATOM 871 O O . VAL A 1 110 ? 2.109 -6.725 14.414 1.00 98.75 110 VAL A O 1
ATOM 874 N N . LYS A 1 111 ? 4.217 -7.470 14.162 1.00 98.62 111 LYS A N 1
ATOM 875 C CA . LYS A 1 111 ? 4.321 -8.063 15.506 1.00 98.62 111 LYS A CA 1
ATOM 876 C C . LYS A 1 111 ? 4.546 -7.027 16.602 1.00 98.62 111 LYS A C 1
ATOM 878 O O . LYS A 1 111 ? 3.897 -7.108 17.641 1.00 98.62 111 LYS A O 1
ATOM 883 N N . ASP A 1 112 ? 5.405 -6.047 16.350 1.00 98.56 112 ASP A N 1
ATOM 884 C CA . ASP A 1 112 ? 5.842 -5.086 17.366 1.00 98.56 112 ASP A CA 1
ATOM 885 C C . ASP A 1 112 ? 5.060 -3.773 17.254 1.00 98.56 112 ASP A C 1
ATOM 887 O O . ASP A 1 112 ? 4.678 -3.174 18.260 1.00 98.56 112 ASP A O 1
ATOM 891 N N . LEU A 1 113 ? 4.784 -3.329 16.021 1.00 98.69 113 LEU A N 1
ATOM 892 C CA . LEU A 1 113 ? 4.034 -2.093 15.762 1.00 98.69 113 LEU A CA 1
ATOM 893 C C . LEU A 1 113 ? 2.525 -2.320 15.583 1.00 98.69 113 LEU A C 1
ATOM 895 O O . LEU A 1 113 ? 1.766 -1.352 15.487 1.00 98.69 113 LEU A O 1
ATOM 899 N N . GLU A 1 114 ? 2.085 -3.580 15.600 1.00 98.50 114 GLU A N 1
ATOM 900 C CA . GLU A 1 114 ? 0.682 -4.004 15.543 1.00 98.50 114 GLU A CA 1
ATOM 901 C C . GLU A 1 114 ? -0.076 -3.539 14.285 1.00 98.50 114 GLU A C 1
ATOM 903 O O . GLU A 1 114 ? -1.311 -3.450 14.310 1.00 98.50 114 GLU A O 1
ATOM 908 N N . LEU A 1 115 ? 0.635 -3.258 13.187 1.00 98.75 115 LEU A N 1
ATOM 909 C CA . LEU A 1 115 ? 0.033 -2.904 11.899 1.00 98.75 115 LEU A CA 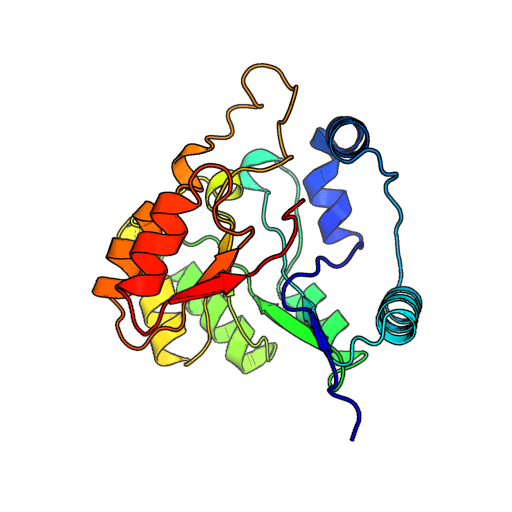1
ATOM 910 C C . LEU A 1 115 ? -0.679 -4.118 11.284 1.00 98.75 115 LEU A C 1
ATOM 912 O O . LEU A 1 115 ? -0.319 -5.270 11.525 1.00 98.75 115 LEU A O 1
ATOM 916 N N . LYS A 1 116 ? -1.754 -3.871 10.531 1.00 98.69 116 LYS A N 1
ATOM 917 C CA . LYS A 1 116 ? -2.765 -4.896 10.198 1.00 98.69 116 LYS A CA 1
ATOM 918 C C . LYS A 1 116 ? -2.810 -5.306 8.727 1.00 98.69 116 LYS A C 1
ATOM 920 O O . LYS A 1 116 ? -3.686 -6.076 8.347 1.00 98.69 116 LYS A O 1
ATOM 925 N N . GLY A 1 117 ? -1.897 -4.801 7.909 1.00 98.75 117 GLY A N 1
ATOM 926 C CA . GLY A 1 117 ? -1.830 -5.050 6.471 1.00 98.75 117 GLY A CA 1
ATOM 927 C C . GLY A 1 117 ? -0.545 -4.492 5.884 1.00 98.75 117 GLY A C 1
ATOM 928 O O . GLY A 1 117 ? 0.224 -3.854 6.596 1.00 98.75 117 GLY A O 1
ATOM 929 N N . LEU A 1 118 ? -0.321 -4.710 4.594 1.00 98.81 118 LEU A N 1
ATOM 930 C CA . LEU A 1 118 ? 0.795 -4.137 3.847 1.00 98.81 118 LEU A CA 1
ATOM 931 C C . LEU A 1 118 ? 0.258 -3.317 2.673 1.00 98.81 118 LEU A C 1
ATOM 933 O O . LEU A 1 118 ? -0.507 -3.823 1.859 1.00 98.81 118 LEU A O 1
ATOM 937 N N . LYS A 1 119 ? 0.678 -2.062 2.554 1.00 98.69 119 LYS A N 1
ATOM 938 C CA . LYS A 1 119 ? 0.419 -1.198 1.403 1.00 98.69 119 LYS A CA 1
ATOM 939 C C . LYS A 1 119 ? 1.667 -1.143 0.536 1.00 98.69 119 LYS A C 1
ATOM 941 O O . LYS A 1 119 ? 2.744 -0.812 1.017 1.00 98.69 119 LYS A O 1
ATOM 946 N N . LEU A 1 120 ? 1.504 -1.396 -0.759 1.00 98.38 120 LEU A N 1
ATOM 947 C CA . LEU A 1 120 ? 2.544 -1.183 -1.760 1.00 98.38 120 LEU A CA 1
ATOM 948 C C . LEU A 1 120 ? 2.053 -0.211 -2.837 1.00 98.38 120 LEU A C 1
ATOM 950 O O . LEU A 1 120 ? 0.864 -0.162 -3.174 1.00 98.38 120 LEU A O 1
ATOM 954 N N . HIS A 1 121 ? 2.963 0.595 -3.373 1.00 97.75 121 HIS A N 1
ATOM 955 C CA . HIS A 1 121 ? 2.709 1.499 -4.492 1.00 97.75 121 HIS A CA 1
ATOM 956 C C . HIS A 1 121 ? 3.713 1.226 -5.624 1.00 97.75 121 HIS A C 1
ATOM 958 O O . HIS A 1 121 ? 4.727 1.915 -5.726 1.00 97.75 121 HIS A O 1
ATOM 964 N N . PRO A 1 122 ? 3.431 0.248 -6.504 1.00 98.12 122 PRO A N 1
ATOM 965 C CA . PRO A 1 122 ? 4.332 -0.195 -7.574 1.00 98.12 122 PRO A CA 1
ATOM 966 C C . PRO A 1 122 ? 4.991 0.921 -8.399 1.00 98.12 122 PRO A C 1
ATOM 968 O O . PRO A 1 122 ? 6.195 0.885 -8.645 1.00 98.12 122 PRO A O 1
ATOM 971 N N . GLN A 1 123 ? 4.223 1.946 -8.777 1.00 97.69 123 GLN A N 1
ATOM 972 C CA . GLN A 1 123 ? 4.695 3.089 -9.563 1.00 97.69 123 GLN A CA 1
ATOM 973 C C . GLN A 1 123 ? 5.718 3.950 -8.807 1.00 97.69 123 GLN A C 1
ATOM 975 O O . GLN A 1 123 ? 6.699 4.376 -9.408 1.00 97.69 123 GLN A O 1
ATOM 980 N N . LEU A 1 124 ? 5.513 4.191 -7.505 1.00 96.56 124 LEU A N 1
ATOM 981 C CA . LEU A 1 124 ? 6.405 5.025 -6.685 1.00 96.56 124 LEU A CA 1
ATOM 982 C C . LEU A 1 124 ? 7.584 4.233 -6.104 1.00 96.56 124 LEU A C 1
ATOM 984 O O . LEU A 1 124 ? 8.634 4.800 -5.821 1.00 96.56 124 LEU A O 1
ATOM 988 N N . GLN A 1 125 ? 7.424 2.918 -5.963 1.00 96.50 125 GLN A N 1
ATOM 989 C CA . GLN A 1 125 ? 8.446 2.000 -5.452 1.00 96.50 125 GLN A CA 1
ATOM 990 C C . GLN A 1 125 ? 9.226 1.286 -6.572 1.00 96.50 125 GLN A C 1
ATOM 992 O O . GLN A 1 125 ? 10.122 0.478 -6.297 1.00 96.50 125 GLN A O 1
ATOM 997 N N . CYS A 1 126 ? 8.909 1.617 -7.826 1.00 97.00 126 CYS A N 1
ATOM 998 C CA . CYS A 1 126 ? 9.603 1.225 -9.049 1.00 97.00 126 CYS A CA 1
ATOM 999 C C . CYS A 1 126 ? 9.704 -0.292 -9.280 1.00 97.00 126 CYS A C 1
ATOM 1001 O O . CYS A 1 126 ? 10.779 -0.802 -9.603 1.00 97.00 126 CYS A O 1
ATOM 1003 N N . PHE A 1 127 ? 8.601 -1.025 -9.120 1.00 97.88 127 PHE A N 1
ATOM 1004 C CA . PHE A 1 127 ? 8.581 -2.476 -9.323 1.00 97.88 127 PHE A CA 1
ATOM 1005 C C . PHE A 1 127 ? 7.244 -2.956 -9.898 1.00 97.88 127 PHE A C 1
ATOM 1007 O O . PHE A 1 127 ? 6.221 -2.305 -9.721 1.00 97.88 127 PHE A O 1
ATOM 1014 N N . ARG A 1 128 ? 7.234 -4.115 -10.567 1.00 98.19 128 ARG A N 1
ATOM 1015 C CA . ARG A 1 128 ? 5.985 -4.799 -10.945 1.00 98.19 128 ARG A CA 1
ATOM 1016 C C . ARG A 1 128 ? 5.553 -5.728 -9.811 1.00 98.19 128 ARG A C 1
ATOM 1018 O O . ARG A 1 128 ? 6.406 -6.483 -9.350 1.00 98.19 128 ARG A O 1
ATOM 1025 N N . PRO A 1 129 ? 4.262 -5.792 -9.435 1.00 98.38 129 PRO A N 1
ATOM 1026 C CA . PRO A 1 129 ? 3.771 -6.780 -8.469 1.00 98.38 129 PRO A CA 1
ATOM 1027 C C . PRO A 1 129 ? 4.177 -8.225 -8.797 1.00 98.38 129 PRO A C 1
ATOM 1029 O O . PRO A 1 129 ? 4.457 -9.016 -7.910 1.00 98.38 129 PRO A O 1
ATOM 1032 N N . SER A 1 130 ? 4.284 -8.570 -10.081 1.00 98.38 130 SER A N 1
ATOM 1033 C CA . SER A 1 130 ? 4.677 -9.905 -10.543 1.00 98.38 130 SER A CA 1
ATOM 1034 C C . SER A 1 130 ? 6.190 -10.191 -10.500 1.00 98.38 130 SER A C 1
ATOM 1036 O O . SER A 1 130 ? 6.615 -11.246 -10.980 1.00 98.38 130 SER A O 1
ATOM 1038 N N . ASP A 1 131 ? 7.016 -9.252 -10.025 1.00 97.88 131 ASP A N 1
ATOM 1039 C CA . ASP A 1 131 ? 8.462 -9.433 -9.873 1.00 97.88 131 ASP A CA 1
ATOM 1040 C C . ASP A 1 131 ? 8.751 -10.408 -8.726 1.00 97.88 131 ASP A C 1
ATOM 1042 O O . ASP A 1 131 ? 8.466 -10.131 -7.563 1.00 97.88 131 ASP A O 1
ATOM 1046 N N . GLU A 1 132 ? 9.356 -11.550 -9.048 1.00 97.00 132 GLU A N 1
ATOM 1047 C CA . GLU A 1 132 ? 9.627 -12.615 -8.077 1.00 97.00 132 GLU A CA 1
ATOM 1048 C C . GLU A 1 132 ? 10.595 -12.189 -6.969 1.00 97.00 132 GLU A C 1
ATOM 1050 O O . GLU A 1 132 ? 10.626 -12.795 -5.902 1.00 97.00 132 GLU A O 1
ATOM 1055 N N . ARG A 1 133 ? 11.354 -11.101 -7.149 1.00 96.19 133 ARG A N 1
ATOM 1056 C CA . ARG A 1 133 ? 12.167 -10.551 -6.058 1.00 96.19 133 ARG A CA 1
ATOM 1057 C C . ARG A 1 133 ? 11.299 -10.048 -4.903 1.00 96.19 133 ARG A C 1
ATOM 1059 O O . ARG A 1 133 ? 11.743 -10.133 -3.764 1.00 96.19 133 ARG A O 1
ATOM 1066 N N . ALA A 1 134 ? 10.077 -9.589 -5.176 1.00 97.69 134 ALA A N 1
ATOM 1067 C CA . ALA A 1 134 ? 9.127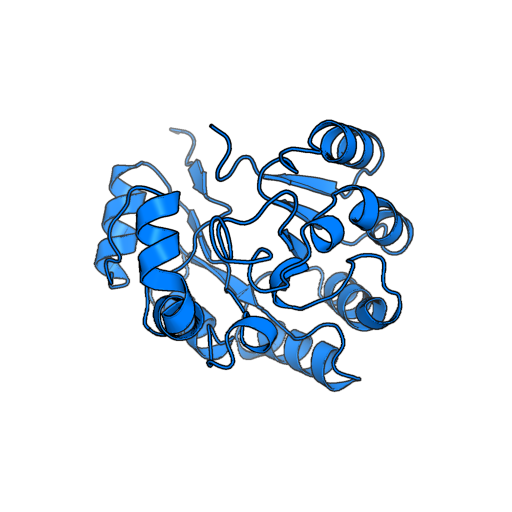 -9.146 -4.159 1.00 97.69 134 ALA A CA 1
ATOM 1068 C C . ALA A 1 134 ? 8.403 -10.307 -3.453 1.00 97.69 134 ALA A C 1
ATOM 1070 O O . ALA A 1 134 ? 7.813 -10.106 -2.393 1.00 97.69 134 ALA A O 1
ATOM 1071 N N . PHE A 1 135 ? 8.471 -11.530 -3.993 1.00 97.81 135 PHE A N 1
ATOM 1072 C CA . PHE A 1 135 ? 7.683 -12.670 -3.507 1.00 97.81 135 PHE A CA 1
ATOM 1073 C C . PHE A 1 135 ? 7.998 -13.047 -2.062 1.00 97.81 135 PHE A C 1
ATOM 1075 O O . PHE A 1 135 ? 7.097 -13.461 -1.344 1.00 97.81 135 PHE A O 1
ATOM 1082 N N . ARG A 1 136 ? 9.231 -12.810 -1.600 1.00 96.69 136 ARG A N 1
ATOM 1083 C CA . ARG A 1 136 ? 9.618 -13.002 -0.192 1.00 96.69 136 ARG A CA 1
ATOM 1084 C C . ARG A 1 136 ? 8.751 -12.188 0.776 1.00 96.69 136 ARG A C 1
ATOM 1086 O O . ARG A 1 136 ? 8.425 -12.654 1.857 1.00 96.69 136 ARG A O 1
ATOM 1093 N N . VAL A 1 137 ? 8.352 -10.978 0.383 1.00 98.44 137 VAL A N 1
ATOM 1094 C CA . VAL A 1 137 ? 7.488 -10.115 1.200 1.00 98.44 137 VAL A CA 1
ATOM 1095 C C . VAL A 1 137 ? 6.053 -10.635 1.181 1.00 98.44 137 VAL A C 1
ATOM 1097 O O . VAL A 1 137 ? 5.347 -10.542 2.181 1.00 98.44 137 VAL A O 1
ATOM 1100 N N . TYR A 1 138 ? 5.621 -11.214 0.059 1.00 98.69 138 TYR A N 1
ATOM 1101 C CA . TYR A 1 138 ? 4.274 -11.769 -0.092 1.00 98.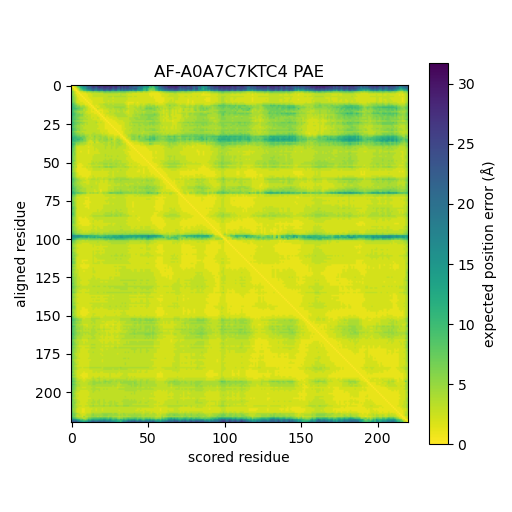69 138 TYR A CA 1
ATOM 1102 C C . TYR A 1 138 ? 4.103 -13.067 0.688 1.00 98.69 138 TYR A C 1
ATOM 1104 O O . TYR A 1 138 ? 3.073 -13.252 1.327 1.00 98.69 138 TYR A O 1
ATOM 1112 N N . GLU A 1 139 ? 5.131 -13.914 0.690 1.00 98.56 139 GLU A N 1
ATOM 1113 C CA . GLU A 1 139 ? 5.215 -15.101 1.537 1.00 98.56 139 GLU A CA 1
ATOM 1114 C C . GLU A 1 139 ? 5.100 -14.711 3.014 1.00 98.56 139 GLU A C 1
ATOM 1116 O O . GLU A 1 139 ? 4.203 -15.191 3.701 1.00 98.56 139 GLU A O 1
ATOM 1121 N N . THR A 1 140 ? 5.897 -13.738 3.473 1.00 98.62 140 THR A N 1
ATOM 1122 C CA . THR A 1 140 ? 5.804 -13.220 4.847 1.00 98.62 140 THR A CA 1
ATOM 1123 C C . THR A 1 140 ? 4.414 -12.655 5.165 1.00 98.62 140 THR A C 1
ATOM 1125 O O . THR A 1 140 ? 3.868 -12.932 6.230 1.00 98.62 140 THR A O 1
ATOM 1128 N N . ALA A 1 141 ? 3.797 -11.891 4.257 1.00 98.81 141 ALA A N 1
ATOM 1129 C CA . ALA A 1 141 ? 2.439 -11.380 4.459 1.00 98.81 141 ALA A CA 1
ATOM 1130 C C . ALA A 1 141 ? 1.396 -12.512 4.570 1.00 98.81 141 ALA A C 1
ATOM 1132 O O . ALA A 1 141 ? 0.493 -12.434 5.408 1.00 98.81 141 ALA A O 1
ATOM 1133 N N . GLU A 1 142 ? 1.532 -13.569 3.760 1.00 98.75 142 GLU A N 1
ATOM 1134 C CA . GLU A 1 142 ? 0.654 -14.742 3.797 1.00 98.75 142 GLU A CA 1
ATOM 1135 C C . GLU A 1 142 ? 0.820 -15.525 5.108 1.00 98.75 142 GLU A C 1
ATOM 1137 O O . GLU A 1 142 ? -0.182 -15.876 5.732 1.00 98.75 142 GLU A O 1
ATOM 1142 N N . GLU A 1 143 ? 2.059 -15.743 5.562 1.00 98.69 143 GLU A N 1
ATOM 1143 C CA . GLU A 1 143 ? 2.383 -16.407 6.834 1.00 98.69 143 GLU A CA 1
ATOM 1144 C C . GLU A 1 143 ? 1.860 -15.633 8.050 1.00 98.69 143 GLU A C 1
ATOM 1146 O O . GLU A 1 143 ? 1.322 -16.225 8.987 1.00 98.69 143 GLU A O 1
ATOM 1151 N N . LEU A 1 144 ? 1.970 -14.302 8.022 1.00 98.69 144 LEU A N 1
ATOM 1152 C CA . LEU A 1 144 ? 1.426 -13.414 9.052 1.00 98.69 144 LEU A CA 1
ATOM 1153 C C . LEU A 1 144 ? -0.107 -13.294 8.987 1.00 98.69 144 LEU A C 1
ATOM 1155 O O . LEU A 1 144 ? -0.720 -12.748 9.906 1.00 98.69 144 LEU A O 1
ATOM 1159 N N . GLY A 1 145 ? -0.738 -13.784 7.915 1.00 98.62 145 GLY A N 1
ATOM 1160 C CA . GLY A 1 145 ? -2.186 -13.733 7.723 1.00 98.62 145 GLY A CA 1
ATOM 1161 C C . GLY A 1 145 ? -2.739 -12.321 7.501 1.00 98.62 145 GLY A C 1
ATOM 1162 O O . GLY A 1 145 ? -3.922 -12.081 7.765 1.00 98.62 145 GLY A O 1
ATOM 1163 N N . ILE A 1 146 ? -1.908 -11.388 7.028 1.00 98.81 146 ILE A N 1
ATOM 1164 C CA . ILE A 1 146 ? -2.297 -9.999 6.756 1.00 98.81 146 ILE A CA 1
ATOM 1165 C C . ILE A 1 146 ? -2.581 -9.775 5.257 1.00 98.81 146 ILE A C 1
ATOM 1167 O O . ILE A 1 146 ? -1.987 -10.434 4.405 1.00 98.81 146 ILE A O 1
ATOM 1171 N N . PRO A 1 147 ? -3.496 -8.859 4.889 1.00 98.81 147 PRO A N 1
ATOM 1172 C CA . PRO A 1 147 ? -3.740 -8.519 3.493 1.00 98.81 147 PRO A CA 1
ATOM 1173 C C . PRO A 1 147 ? -2.627 -7.640 2.907 1.00 98.81 147 PRO A C 1
ATOM 1175 O O . PRO A 1 147 ? -2.030 -6.825 3.615 1.00 98.81 147 PRO A O 1
ATOM 1178 N N . ILE A 1 148 ? -2.433 -7.728 1.588 1.00 98.88 148 ILE A N 1
ATOM 1179 C CA . ILE A 1 148 ? -1.684 -6.728 0.816 1.00 98.88 148 ILE A CA 1
ATOM 1180 C C . ILE A 1 148 ? -2.659 -5.881 0.008 1.00 98.88 148 ILE A C 1
ATOM 1182 O O . ILE A 1 148 ? -3.485 -6.416 -0.728 1.00 98.88 148 ILE A O 1
ATOM 1186 N N . LEU A 1 149 ? -2.525 -4.561 0.092 1.00 98.81 149 LEU A N 1
ATOM 1187 C CA . LEU A 1 149 ? -3.141 -3.623 -0.832 1.00 98.81 149 LEU A CA 1
ATOM 1188 C C . LEU A 1 149 ? -2.090 -3.127 -1.827 1.00 98.81 149 LEU A C 1
ATOM 1190 O O . LEU A 1 149 ? -1.103 -2.492 -1.446 1.00 98.81 149 LEU A O 1
ATOM 1194 N N . PHE A 1 150 ? -2.319 -3.388 -3.111 1.00 98.62 150 PHE A N 1
ATOM 1195 C CA . PHE A 1 150 ? -1.534 -2.815 -4.196 1.00 98.62 150 PHE A CA 1
ATOM 1196 C C . PHE A 1 150 ? -2.237 -1.582 -4.741 1.00 98.62 150 PHE A C 1
ATOM 1198 O O . PHE A 1 150 ? -3.410 -1.630 -5.112 1.00 98.62 150 PHE A O 1
ATOM 1205 N N . HIS A 1 151 ? -1.490 -0.486 -4.861 1.00 98.12 151 HIS A N 1
ATOM 1206 C CA . HIS A 1 151 ? -1.908 0.602 -5.736 1.00 98.12 151 HIS A CA 1
ATOM 1207 C C . HIS A 1 151 ? -2.009 0.067 -7.164 1.00 98.12 151 HIS A C 1
ATOM 1209 O O . HIS A 1 151 ? -0.995 -0.345 -7.730 1.00 98.12 151 HIS A O 1
ATOM 1215 N N . THR A 1 152 ? -3.208 0.067 -7.742 1.00 97.19 152 THR A N 1
ATOM 1216 C CA . THR A 1 152 ? -3.411 -0.312 -9.146 1.00 97.19 152 THR A CA 1
ATOM 1217 C C . THR A 1 152 ? -4.046 0.823 -9.932 1.00 97.19 152 THR A C 1
ATOM 1219 O O . THR A 1 152 ? -4.578 1.769 -9.358 1.00 97.19 152 THR A O 1
ATOM 1222 N N . GLY A 1 153 ? -3.944 0.750 -11.255 1.00 94.81 153 GLY A N 1
ATOM 1223 C CA . GLY A 1 153 ? -4.366 1.817 -12.145 1.00 94.81 153 GLY A CA 1
ATOM 1224 C C . GLY A 1 153 ? -3.337 2.940 -12.268 1.00 94.81 153 GLY A C 1
ATOM 1225 O O . GLY A 1 153 ? -2.126 2.744 -12.135 1.00 94.81 153 GLY A O 1
ATOM 1226 N N . THR A 1 154 ? -3.829 4.131 -12.578 1.00 93.44 154 THR A N 1
ATOM 1227 C CA . THR A 1 154 ? -3.028 5.340 -12.744 1.00 93.44 154 THR A CA 1
ATOM 1228 C C . THR A 1 154 ? -2.632 5.960 -11.396 1.00 93.44 154 THR A C 1
ATOM 1230 O O . THR A 1 154 ? -3.068 5.539 -10.323 1.00 93.44 154 THR A O 1
ATOM 1233 N N . THR A 1 155 ? -1.782 6.982 -11.441 1.00 93.31 155 THR A N 1
ATOM 1234 C CA . THR A 1 155 ? -1.438 7.819 -10.289 1.00 93.31 155 THR A CA 1
ATOM 1235 C C . THR A 1 155 ? -1.436 9.289 -10.696 1.00 93.31 155 THR A C 1
ATOM 1237 O O . THR A 1 155 ? -1.097 9.628 -11.829 1.00 93.31 155 THR A O 1
ATOM 1240 N N . GLY A 1 156 ? -1.833 10.166 -9.772 1.00 92.50 156 GLY A N 1
ATOM 1241 C CA . GLY A 1 156 ? -1.717 11.615 -9.958 1.00 92.50 156 GLY A CA 1
ATOM 1242 C C . GLY A 1 156 ? -0.282 12.123 -9.796 1.00 92.50 156 GLY A C 1
ATOM 1243 O O . GLY A 1 156 ? 0.041 13.224 -10.237 1.00 92.50 156 GLY A O 1
ATOM 1244 N N . VAL A 1 157 ? 0.603 11.333 -9.178 1.00 93.25 157 VAL A N 1
ATOM 1245 C CA . VAL A 1 157 ? 2.006 11.716 -8.982 1.00 93.25 157 VAL A CA 1
ATOM 1246 C C . VAL A 1 157 ? 2.725 11.703 -10.330 1.00 93.25 157 VAL A C 1
ATOM 1248 O O . VAL A 1 157 ? 2.684 10.714 -11.055 1.00 93.25 157 VAL A O 1
ATOM 1251 N N . GLY A 1 158 ? 3.356 12.825 -10.680 1.00 93.75 158 GLY A N 1
ATOM 1252 C CA . GLY A 1 158 ? 3.964 13.036 -11.997 1.00 93.75 158 GLY A CA 1
ATOM 1253 C C . GLY A 1 158 ? 2.978 13.468 -13.091 1.00 93.75 158 GLY A C 1
ATOM 1254 O O . GLY A 1 158 ? 3.409 13.811 -14.192 1.00 93.75 158 GLY A O 1
ATOM 1255 N N . ALA A 1 159 ? 1.667 13.510 -12.826 1.00 92.81 159 ALA A N 1
ATOM 1256 C CA . ALA A 1 159 ? 0.684 13.886 -13.836 1.00 92.81 159 ALA A CA 1
ATOM 1257 C C . ALA A 1 159 ? 0.883 15.336 -14.313 1.00 92.81 159 ALA A C 1
ATOM 1259 O O . ALA A 1 159 ? 0.966 16.278 -13.525 1.00 92.81 159 ALA A O 1
ATOM 1260 N N . GLY A 1 160 ? 0.959 15.516 -15.634 1.00 91.94 160 GLY A N 1
ATOM 1261 C CA . GLY A 1 160 ? 1.197 16.818 -16.263 1.00 91.94 160 GLY A CA 1
ATOM 1262 C C . GLY A 1 160 ? 2.638 17.335 -16.163 1.00 91.94 160 GLY A C 1
ATOM 1263 O O . GLY A 1 160 ? 2.911 18.414 -16.684 1.00 91.94 160 GLY A O 1
ATOM 1264 N N . MET A 1 161 ? 3.551 16.588 -15.535 1.00 94.25 161 MET A N 1
ATOM 1265 C CA . MET A 1 161 ? 4.984 16.888 -15.524 1.00 94.25 161 MET A CA 1
ATOM 1266 C C . MET A 1 161 ? 5.662 16.320 -16.776 1.00 94.25 161 MET A C 1
ATOM 1268 O O . MET A 1 161 ? 5.176 15.360 -17.381 1.00 94.25 161 MET A O 1
ATOM 1272 N N . GLU A 1 162 ? 6.803 16.893 -17.161 1.00 94.75 162 GLU A N 1
ATOM 1273 C CA . GLU A 1 162 ? 7.587 16.414 -18.303 1.00 94.75 162 GLU A CA 1
ATOM 1274 C C . GLU A 1 162 ? 7.939 14.926 -18.136 1.00 94.75 162 GLU A C 1
ATOM 1276 O O . GLU A 1 162 ? 8.449 14.500 -17.097 1.00 94.75 162 GLU A O 1
ATOM 1281 N N . GLY A 1 163 ? 7.579 14.115 -19.138 1.00 94.69 163 GLY A N 1
ATOM 1282 C CA . GLY A 1 163 ? 7.786 12.664 -19.124 1.00 94.69 163 GLY A CA 1
ATOM 1283 C C . GLY A 1 163 ? 7.122 11.921 -17.955 1.00 94.69 163 GLY A C 1
ATOM 1284 O O . GLY A 1 163 ? 7.563 10.824 -17.623 1.00 94.69 163 GLY A O 1
ATOM 1285 N N . GLY A 1 164 ? 6.128 12.514 -17.280 1.00 94.81 164 GLY A N 1
ATOM 1286 C CA . GLY A 1 164 ? 5.536 11.933 -16.070 1.00 94.81 164 GLY A CA 1
ATOM 1287 C C . GLY A 1 164 ? 6.524 11.818 -14.904 1.00 94.81 164 GLY A C 1
ATOM 1288 O O . GLY A 1 164 ? 6.367 10.947 -14.053 1.00 94.81 164 GLY A O 1
ATOM 1289 N N . TYR A 1 165 ? 7.589 12.632 -14.903 1.00 95.06 165 TYR A N 1
ATOM 1290 C CA . TYR A 1 165 ? 8.726 12.516 -13.982 1.00 95.06 165 TYR A CA 1
ATOM 1291 C C . TYR A 1 165 ? 9.419 11.136 -14.015 1.00 95.06 165 TYR A C 1
ATOM 1293 O O . TYR A 1 165 ? 10.013 10.696 -13.034 1.00 95.06 165 TYR A O 1
ATOM 1301 N N . GLY A 1 166 ? 9.320 10.418 -15.142 1.00 95.62 166 GLY A N 1
ATOM 1302 C CA . GLY A 1 166 ? 9.866 9.066 -15.294 1.00 95.62 166 GLY A CA 1
ATOM 1303 C C . GLY A 1 166 ? 9.071 7.972 -14.570 1.00 95.62 166 GLY A C 1
ATOM 1304 O O . GLY A 1 166 ? 9.497 6.817 -14.564 1.00 95.62 166 GLY A O 1
ATOM 1305 N N . ILE A 1 167 ? 7.919 8.304 -13.980 1.00 97.12 167 ILE A N 1
ATOM 1306 C CA . ILE A 1 167 ? 7.053 7.345 -13.292 1.00 97.12 167 ILE A CA 1
ATOM 1307 C C . ILE A 1 167 ? 6.329 6.489 -14.331 1.00 97.12 167 ILE A C 1
ATOM 1309 O O . ILE A 1 167 ? 5.610 6.988 -15.198 1.00 97.12 167 ILE A O 1
ATOM 1313 N N . LEU A 1 168 ? 6.501 5.171 -14.235 1.00 97.06 168 LEU A N 1
ATOM 1314 C CA . LEU A 1 168 ? 5.898 4.228 -15.170 1.00 97.06 168 LEU A CA 1
ATOM 1315 C C . LEU A 1 168 ? 4.522 3.784 -14.674 1.00 97.06 168 LEU A C 1
ATOM 1317 O O . LEU A 1 168 ? 4.413 3.046 -13.694 1.00 97.06 168 LEU A O 1
ATOM 1321 N N . LEU A 1 169 ? 3.467 4.169 -15.400 1.00 96.50 169 LEU A N 1
ATOM 1322 C CA . LEU A 1 169 ? 2.105 3.695 -15.121 1.00 96.50 169 LEU A CA 1
ATOM 1323 C C . LEU A 1 169 ? 1.962 2.179 -15.307 1.00 96.50 169 LEU A C 1
ATOM 1325 O O . LEU A 1 169 ? 1.109 1.573 -14.667 1.00 96.50 169 LEU A O 1
ATOM 1329 N N . ASP A 1 170 ? 2.819 1.569 -16.136 1.00 97.06 170 ASP A N 1
ATOM 1330 C CA . ASP A 1 170 ? 2.855 0.120 -16.356 1.00 97.06 170 ASP A CA 1
ATOM 1331 C C . ASP A 1 170 ? 2.921 -0.645 -15.029 1.00 97.06 170 ASP A C 1
ATOM 1333 O O . ASP A 1 170 ? 2.145 -1.569 -14.829 1.00 97.06 170 ASP A O 1
ATOM 1337 N N . TYR A 1 171 ? 3.736 -0.198 -14.067 1.00 98.00 171 TYR A N 1
ATOM 1338 C CA . TYR A 1 171 ? 3.852 -0.841 -12.752 1.00 98.00 171 TYR A CA 1
ATOM 1339 C C . TYR A 1 171 ? 2.518 -0.965 -11.999 1.00 98.00 171 TYR A C 1
ATOM 1341 O O . TYR A 1 171 ? 2.358 -1.891 -11.207 1.00 98.00 171 TYR A O 1
ATOM 1349 N N . GLY A 1 172 ? 1.552 -0.084 -12.274 1.00 96.81 172 GLY A N 1
ATOM 1350 C CA . GLY A 1 172 ? 0.210 -0.113 -11.696 1.00 96.81 172 GLY A CA 1
ATOM 1351 C C . GLY A 1 172 ? -0.795 -1.022 -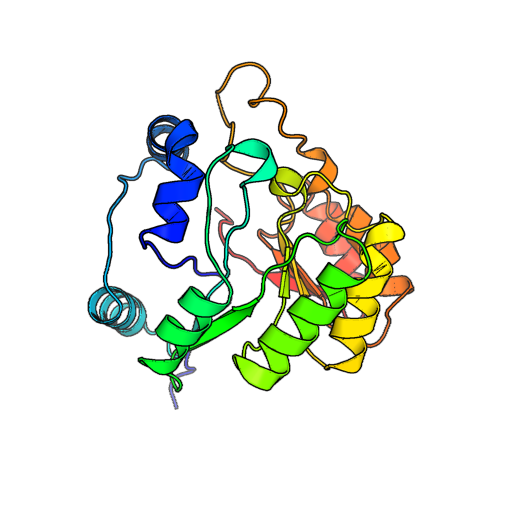12.396 1.00 96.81 172 GLY A C 1
ATOM 1352 O O . GLY A 1 172 ? -1.942 -1.079 -11.954 1.00 96.81 172 GLY A O 1
ATOM 1353 N N . ARG A 1 173 ? -0.434 -1.700 -13.492 1.00 97.81 173 ARG A N 1
ATOM 1354 C CA . ARG A 1 173 ? -1.400 -2.507 -14.247 1.00 97.81 173 ARG A CA 1
ATOM 1355 C C . ARG A 1 173 ? -1.938 -3.674 -13.405 1.00 97.81 173 ARG A C 1
ATOM 1357 O O . ARG A 1 173 ? -1.137 -4.472 -12.907 1.00 97.81 173 ARG A O 1
ATOM 1364 N N . PRO A 1 174 ? -3.272 -3.825 -13.277 1.00 98.12 174 PRO A N 1
ATOM 1365 C CA . PRO A 1 174 ? -3.885 -4.886 -12.478 1.00 98.12 174 PRO A CA 1
ATOM 1366 C C . PRO A 1 174 ? -3.481 -6.298 -12.903 1.00 98.12 174 PRO A C 1
ATOM 1368 O O . PRO A 1 174 ? -3.392 -7.181 -12.054 1.00 98.12 174 PRO A O 1
ATOM 1371 N N . ILE A 1 175 ? -3.168 -6.523 -14.186 1.00 98.31 175 ILE A N 1
ATOM 1372 C CA . ILE A 1 175 ? -2.754 -7.848 -14.672 1.00 98.31 175 ILE A CA 1
ATOM 1373 C C . ILE A 1 175 ? -1.541 -8.424 -13.924 1.00 98.31 175 ILE A C 1
ATOM 1375 O O . ILE A 1 175 ? -1.405 -9.640 -13.813 1.00 98.31 175 ILE A O 1
ATOM 1379 N N . TYR A 1 176 ? -0.672 -7.588 -13.346 1.00 98.62 176 TYR A N 1
ATOM 1380 C CA . TYR A 1 176 ? 0.472 -8.076 -12.570 1.00 98.62 176 TYR A CA 1
ATOM 1381 C C . TYR A 1 176 ? 0.084 -8.726 -11.239 1.00 98.62 176 TYR A C 1
ATOM 1383 O O . TYR A 1 176 ? 0.862 -9.519 -10.707 1.00 98.62 176 TYR A O 1
ATOM 1391 N N . VAL A 1 177 ? -1.119 -8.454 -10.727 1.00 98.62 177 VAL A N 1
ATOM 1392 C CA . VAL A 1 177 ? -1.665 -9.114 -9.534 1.00 98.62 177 VAL A CA 1
ATOM 1393 C C . VAL A 1 177 ? -2.075 -10.561 -9.826 1.00 98.62 177 VAL A C 1
ATOM 1395 O O . VAL A 1 177 ? -2.032 -11.389 -8.919 1.00 98.62 177 VAL A O 1
ATOM 1398 N N . ASP A 1 178 ? -2.386 -10.909 -11.080 1.00 98.69 178 ASP A N 1
ATOM 1399 C CA . ASP A 1 178 ? -2.800 -12.264 -11.477 1.00 98.69 178 ASP A CA 1
ATOM 1400 C C . ASP A 1 178 ? -1.793 -13.339 -11.041 1.00 98.69 178 ASP A C 1
ATOM 1402 O O . ASP A 1 178 ? -2.166 -14.339 -10.416 1.00 98.69 178 ASP A O 1
ATOM 1406 N N . LYS A 1 179 ? -0.505 -13.093 -11.326 1.00 98.62 179 LYS A N 1
ATOM 1407 C CA . LYS A 1 179 ? 0.590 -13.998 -10.964 1.00 98.62 179 LYS A CA 1
ATOM 1408 C C . LYS A 1 179 ? 0.747 -14.097 -9.450 1.00 98.62 179 LYS A C 1
ATOM 1410 O O . LYS A 1 179 ? 0.907 -15.197 -8.936 1.00 98.62 179 LYS A O 1
ATOM 1415 N N . VAL A 1 180 ? 0.665 -12.971 -8.738 1.00 98.75 180 VAL A N 1
ATOM 1416 C CA . VAL A 1 180 ? 0.779 -12.943 -7.270 1.00 98.75 180 VAL A CA 1
ATOM 1417 C C . VAL A 1 180 ? -0.334 -13.781 -6.643 1.00 98.75 180 VAL A C 1
ATOM 1419 O O . VAL A 1 180 ? -0.058 -14.680 -5.856 1.00 98.75 180 VAL A O 1
ATOM 1422 N N . ALA A 1 181 ? -1.583 -13.559 -7.054 1.00 98.75 181 ALA A N 1
ATOM 1423 C CA . ALA A 1 181 ? -2.730 -14.306 -6.550 1.00 98.75 181 ALA A CA 1
ATOM 1424 C C . ALA A 1 181 ? -2.640 -15.812 -6.850 1.00 98.75 181 ALA A C 1
ATOM 1426 O O . ALA A 1 181 ? -3.052 -16.626 -6.028 1.00 98.75 181 ALA A O 1
ATOM 1427 N N . ALA A 1 182 ? -2.088 -16.189 -8.011 1.00 98.62 182 ALA A N 1
ATOM 1428 C CA . ALA A 1 182 ? -1.860 -17.588 -8.370 1.00 98.62 182 ALA A CA 1
ATOM 1429 C C . ALA A 1 182 ? -0.740 -18.247 -7.545 1.00 98.62 182 ALA A C 1
ATOM 1431 O O . ALA A 1 182 ? -0.842 -19.428 -7.218 1.00 98.62 182 ALA A O 1
ATOM 1432 N N . SER A 1 183 ? 0.320 -17.503 -7.217 1.00 98.69 183 SER A N 1
ATOM 1433 C CA . SER A 1 183 ? 1.451 -17.997 -6.422 1.00 98.69 183 SER A CA 1
ATOM 1434 C C . SER A 1 183 ? 1.148 -18.077 -4.923 1.00 98.69 183 SER A C 1
ATOM 1436 O O . SER A 1 183 ? 1.670 -18.967 -4.258 1.00 98.69 183 SER A O 1
ATOM 1438 N N . PHE A 1 184 ? 0.288 -17.194 -4.407 1.00 98.75 184 PHE A N 1
ATOM 1439 C CA . PHE A 1 184 ? -0.055 -17.082 -2.984 1.00 98.75 184 PHE A CA 1
ATOM 1440 C C . PHE A 1 184 ? -1.573 -17.209 -2.783 1.00 98.75 184 PHE A C 1
ATOM 1442 O O . PHE A 1 184 ? -2.264 -16.212 -2.561 1.00 98.75 184 PHE A O 1
ATOM 1449 N N . PRO A 1 185 ? -2.142 -18.423 -2.913 1.00 98.19 185 PRO A N 1
ATOM 1450 C CA . PRO A 1 185 ? -3.591 -18.620 -2.957 1.00 98.19 185 PRO A CA 1
ATOM 1451 C C . PRO A 1 185 ? -4.306 -18.355 -1.622 1.00 98.19 185 PRO A C 1
ATOM 1453 O O . PRO A 1 185 ? -5.536 -18.272 -1.609 1.00 98.19 185 PRO A O 1
ATOM 1456 N N . ARG A 1 186 ? -3.586 -18.242 -0.493 1.00 98.50 186 ARG A N 1
ATOM 1457 C CA . ARG A 1 186 ? -4.178 -17.892 0.813 1.00 98.50 186 ARG A CA 1
ATOM 1458 C C . ARG A 1 186 ? -4.028 -16.408 1.140 1.00 98.50 186 ARG A C 1
ATOM 1460 O O . ARG A 1 186 ? -4.739 -15.910 2.014 1.00 98.50 186 ARG A O 1
ATOM 1467 N N . LEU A 1 187 ? -3.140 -15.701 0.445 1.00 98.88 187 LEU A N 1
ATOM 1468 C CA . LEU A 1 187 ? -2.917 -14.278 0.637 1.00 98.88 187 LEU A CA 1
ATOM 1469 C C . LEU A 1 187 ? -4.128 -13.472 0.169 1.00 98.88 187 LEU A C 1
ATOM 1471 O O . LEU A 1 187 ? -4.550 -13.589 -0.978 1.00 98.88 187 LEU A O 1
ATOM 1475 N N . LYS A 1 188 ? -4.665 -12.612 1.036 1.00 98.88 188 LYS A N 1
ATOM 1476 C CA . LYS A 1 188 ? -5.716 -11.661 0.653 1.00 98.88 188 LYS A CA 1
ATOM 1477 C C . LYS A 1 188 ? -5.085 -10.467 -0.049 1.00 98.88 188 LYS A C 1
ATOM 1479 O O . LYS A 1 188 ? -4.216 -9.811 0.523 1.00 98.88 188 LYS A O 1
ATOM 1484 N N . ILE A 1 189 ? -5.550 -10.167 -1.256 1.00 98.88 189 ILE A N 1
ATOM 1485 C CA . ILE A 1 189 ? -5.007 -9.082 -2.073 1.00 98.88 189 ILE A CA 1
ATOM 1486 C C . ILE A 1 189 ? -6.110 -8.078 -2.391 1.00 98.88 189 ILE A C 1
ATOM 1488 O O . ILE A 1 189 ? -7.192 -8.463 -2.821 1.00 98.88 189 ILE A O 1
ATOM 1492 N N . ILE A 1 190 ? -5.837 -6.791 -2.200 1.00 98.75 190 ILE A N 1
ATOM 1493 C CA . ILE A 1 190 ? -6.742 -5.686 -2.521 1.00 98.75 190 ILE A CA 1
ATOM 1494 C C . ILE A 1 190 ? -6.106 -4.863 -3.646 1.00 98.75 190 ILE A C 1
ATOM 1496 O O . ILE A 1 190 ? -4.987 -4.370 -3.506 1.00 98.75 190 ILE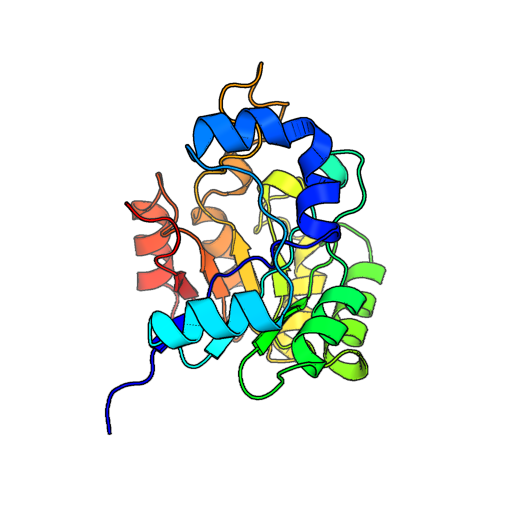 A O 1
ATOM 1500 N N . MET A 1 191 ? -6.807 -4.722 -4.768 1.00 98.31 191 MET A N 1
ATOM 1501 C CA . MET A 1 191 ? -6.437 -3.831 -5.866 1.00 98.31 191 MET A CA 1
ATOM 1502 C C . MET A 1 191 ? -7.126 -2.484 -5.675 1.00 98.31 191 MET A C 1
ATOM 1504 O O . MET A 1 191 ? -8.358 -2.417 -5.674 1.00 98.31 191 MET A O 1
ATOM 1508 N N . ALA A 1 192 ? -6.342 -1.421 -5.501 1.00 96.75 192 ALA A N 1
ATOM 1509 C CA . ALA A 1 192 ? -6.900 -0.090 -5.305 1.00 96.75 192 ALA A CA 1
ATOM 1510 C C . ALA A 1 192 ? -7.369 0.577 -6.597 1.00 96.75 192 ALA A C 1
ATOM 1512 O O . ALA A 1 192 ? -6.861 0.294 -7.684 1.00 96.75 192 ALA A O 1
ATOM 1513 N N . HIS A 1 193 ? -8.290 1.524 -6.455 1.00 94.62 193 HIS A N 1
ATOM 1514 C CA . HIS A 1 193 ? -8.720 2.439 -7.515 1.00 94.62 193 HIS A CA 1
ATOM 1515 C C . HIS A 1 193 ? -9.393 1.782 -8.710 1.00 94.62 193 HIS A C 1
ATOM 1517 O O . HIS A 1 193 ? -9.305 2.276 -9.840 1.00 94.62 193 HIS A O 1
ATOM 1523 N N . PHE A 1 194 ? -10.036 0.635 -8.478 1.00 92.94 194 PHE A N 1
ATOM 1524 C CA . PHE A 1 194 ? -10.725 -0.125 -9.519 1.00 92.94 194 PHE A CA 1
ATOM 1525 C C . PHE A 1 194 ? -9.833 -0.493 -10.726 1.00 92.94 194 PHE A C 1
ATOM 1527 O O . PHE A 1 194 ? -10.326 -0.879 -11.782 1.00 92.94 194 PHE A O 1
ATOM 1534 N N . GLY A 1 195 ? -8.506 -0.357 -10.595 1.00 93.12 195 GLY A N 1
ATOM 1535 C CA . GLY A 1 195 ? -7.547 -0.540 -11.680 1.00 93.12 195 GLY A CA 1
ATOM 1536 C C . GLY A 1 195 ? -7.602 0.499 -12.806 1.00 93.12 195 GLY A C 1
ATOM 1537 O O . GLY A 1 195 ? -7.020 0.245 -13.858 1.00 93.12 195 GLY A O 1
ATOM 1538 N N . TRP A 1 196 ? -8.273 1.647 -12.642 1.00 93.69 196 TRP A N 1
ATOM 1539 C CA . TRP A 1 196 ? -8.480 2.627 -13.723 1.00 93.69 196 TRP A CA 1
ATOM 1540 C C . TRP A 1 196 ? -7.165 3.084 -14.395 1.00 93.69 196 TRP A C 1
ATOM 1542 O O . TRP A 1 196 ? -6.260 3.520 -13.684 1.00 93.69 196 TRP A O 1
ATOM 1552 N N . PRO A 1 197 ? -7.029 3.069 -15.740 1.00 94.12 197 PRO A N 1
ATOM 1553 C CA . PRO A 1 197 ? -8.059 2.789 -16.747 1.00 94.12 197 PRO A CA 1
ATOM 1554 C C . PRO A 1 197 ? -8.181 1.316 -17.163 1.00 94.12 197 PRO A C 1
ATOM 1556 O O . PRO A 1 197 ? -9.054 0.979 -17.954 1.00 94.12 197 PRO A O 1
ATOM 1559 N N . TRP A 1 198 ? -7.352 0.426 -16.624 1.00 96.38 198 TRP A N 1
ATOM 1560 C CA . TRP A 1 198 ? -7.357 -1.012 -16.913 1.00 96.38 198 TRP A CA 1
ATOM 1561 C C . TRP A 1 198 ? -8.346 -1.784 -16.034 1.00 96.38 198 TRP A C 1
ATOM 1563 O O . TRP A 1 198 ? -8.059 -2.882 -15.559 1.00 96.38 198 TRP A O 1
ATOM 1573 N N . TYR A 1 199 ? -9.525 -1.214 -15.800 1.00 95.75 199 TYR A N 1
ATOM 1574 C CA . TYR A 1 199 ? -10.528 -1.827 -14.931 1.00 95.75 199 TYR A CA 1
ATOM 1575 C C . TYR A 1 199 ? -11.015 -3.181 -15.467 1.00 95.75 199 TYR A C 1
ATOM 1577 O O . TYR A 1 199 ? -11.370 -4.051 -14.683 1.00 95.75 199 TYR A O 1
ATOM 1585 N N . GLU A 1 200 ? -10.970 -3.408 -16.783 1.00 97.50 200 GLU A N 1
ATOM 1586 C CA . GLU A 1 200 ? -11.263 -4.718 -17.379 1.00 97.50 200 GLU A CA 1
ATOM 1587 C C . GLU A 1 200 ? -10.273 -5.795 -16.908 1.00 97.50 200 GLU A C 1
ATOM 1589 O O . GLU A 1 200 ? -10.683 -6.914 -16.603 1.00 97.50 200 GLU A O 1
ATOM 1594 N N . GLU A 1 201 ? -8.984 -5.454 -16.769 1.00 97.81 201 GLU A N 1
ATOM 1595 C CA . GLU A 1 201 ? -7.981 -6.359 -16.193 1.00 97.81 201 GLU A CA 1
ATOM 1596 C C . GLU A 1 201 ? -8.279 -6.619 -14.715 1.00 97.81 201 GLU A C 1
ATOM 1598 O O . GLU A 1 201 ? -8.257 -7.767 -14.277 1.00 97.81 201 GLU A O 1
ATOM 1603 N N . ALA A 1 202 ? -8.597 -5.566 -13.952 1.00 97.75 202 ALA A N 1
ATOM 1604 C CA . ALA A 1 202 ? -8.933 -5.695 -12.537 1.00 97.75 202 ALA A CA 1
ATOM 1605 C C . ALA A 1 202 ? -10.152 -6.609 -12.332 1.00 97.75 202 ALA A C 1
ATOM 1607 O O . ALA A 1 202 ? -10.105 -7.528 -11.514 1.00 97.75 202 ALA A O 1
ATOM 1608 N N . LEU A 1 203 ? -11.217 -6.406 -13.115 1.00 97.94 203 LEU A N 1
ATOM 1609 C CA . LEU A 1 203 ? -12.419 -7.236 -13.095 1.00 97.94 203 LEU A CA 1
ATOM 1610 C C . LEU A 1 203 ? -12.106 -8.686 -13.472 1.00 97.94 203 LEU A C 1
ATOM 1612 O O . LEU A 1 203 ? -12.520 -9.592 -12.752 1.00 97.94 203 LEU A O 1
ATOM 1616 N N . ALA A 1 204 ? -11.342 -8.917 -14.544 1.00 98.44 204 ALA A N 1
ATOM 1617 C CA . ALA A 1 204 ? -10.965 -10.265 -14.962 1.00 98.44 204 ALA A CA 1
ATOM 1618 C C . ALA A 1 204 ? -10.195 -11.013 -13.860 1.00 98.44 204 ALA A C 1
ATOM 1620 O O . ALA A 1 204 ? -10.517 -12.163 -13.553 1.00 98.44 204 ALA A O 1
ATOM 1621 N N . VAL A 1 205 ? -9.225 -10.351 -13.217 1.00 98.56 205 VAL A N 1
ATOM 1622 C CA . VAL A 1 205 ? -8.453 -10.939 -12.114 1.00 98.56 205 VAL A CA 1
ATOM 1623 C C . VAL A 1 205 ? -9.349 -11.209 -10.903 1.00 98.56 205 VAL A C 1
ATOM 1625 O O . VAL A 1 205 ? -9.348 -12.328 -10.398 1.00 98.56 205 VAL A O 1
ATOM 1628 N N . ALA A 1 206 ? -10.148 -10.240 -10.451 1.00 98.25 206 ALA A N 1
ATOM 1629 C CA . ALA A 1 206 ? -10.997 -10.408 -9.267 1.00 98.25 206 ALA A CA 1
ATOM 1630 C C . ALA A 1 206 ? -12.118 -11.445 -9.466 1.00 98.25 206 ALA A C 1
ATOM 1632 O O . ALA A 1 206 ? -12.466 -12.165 -8.535 1.00 98.25 206 ALA A O 1
ATOM 1633 N N . MET A 1 207 ? -12.658 -11.577 -10.682 1.00 98.12 207 MET A N 1
ATOM 1634 C CA . MET A 1 207 ? -13.630 -12.628 -11.007 1.00 98.12 207 MET A CA 1
ATOM 1635 C C . MET A 1 207 ? -12.995 -14.022 -11.033 1.00 98.12 207 MET A C 1
ATOM 1637 O O . MET A 1 207 ? -13.660 -15.004 -10.708 1.00 98.12 207 MET A O 1
ATOM 1641 N N . HIS A 1 208 ? -11.725 -14.125 -11.432 1.00 98.62 208 HIS A N 1
ATOM 1642 C CA . HIS A 1 208 ? -11.024 -15.402 -11.541 1.00 98.62 208 HIS A CA 1
ATOM 1643 C C . HIS A 1 208 ? -10.380 -15.851 -10.216 1.00 98.62 208 HIS A C 1
ATOM 1645 O O . HIS A 1 208 ? -10.272 -17.052 -9.956 1.00 98.62 208 HIS A O 1
ATOM 1651 N N . LYS A 1 209 ? -9.879 -14.928 -9.387 1.00 98.44 209 LYS A N 1
ATOM 1652 C CA . LYS A 1 209 ? -9.092 -15.239 -8.181 1.00 98.44 209 LYS A CA 1
ATOM 1653 C C . LYS A 1 209 ? -9.931 -15.037 -6.920 1.00 98.44 209 LYS A C 1
ATOM 1655 O O . LYS A 1 209 ? -10.251 -13.913 -6.553 1.00 98.44 209 LYS A O 1
ATOM 1660 N N . ALA A 1 210 ? -10.213 -16.122 -6.200 1.00 98.06 210 ALA A N 1
ATOM 1661 C CA . ALA A 1 210 ? -11.053 -16.102 -4.994 1.00 98.06 210 ALA A CA 1
ATOM 1662 C C . ALA A 1 210 ? -10.487 -15.263 -3.826 1.00 98.06 210 ALA A C 1
ATOM 1664 O O . ALA A 1 210 ? -11.206 -14.950 -2.879 1.00 98.06 210 ALA A O 1
ATOM 1665 N N . ASN A 1 211 ? -9.198 -14.929 -3.868 1.00 98.56 211 ASN A N 1
ATOM 1666 C CA . ASN A 1 211 ? -8.474 -14.184 -2.844 1.00 98.56 211 ASN A CA 1
ATOM 1667 C C . ASN A 1 211 ? -8.167 -12.724 -3.233 1.00 98.56 211 ASN A C 1
ATOM 1669 O O . ASN A 1 211 ? -7.460 -12.042 -2.487 1.00 98.56 211 ASN A O 1
ATOM 1673 N N . VAL A 1 212 ? -8.697 -12.239 -4.363 1.00 98.75 212 VAL A N 1
ATOM 1674 C CA . VAL A 1 212 ? -8.491 -10.867 -4.847 1.00 98.75 212 VAL A CA 1
ATOM 1675 C C . VAL A 1 212 ? -9.769 -10.042 -4.705 1.00 98.75 212 VAL A C 1
ATOM 1677 O O . VAL A 1 212 ? -10.850 -10.455 -5.109 1.00 98.75 212 VAL A O 1
ATOM 1680 N N . TYR A 1 213 ? -9.617 -8.844 -4.154 1.00 98.44 213 TYR A N 1
ATOM 168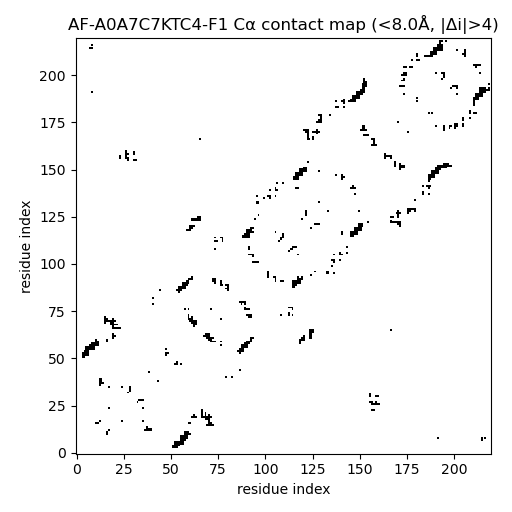1 C CA . TYR A 1 213 ? -10.670 -7.865 -3.912 1.00 98.44 213 TYR A CA 1
ATOM 1682 C C . TYR A 1 213 ? -10.325 -6.557 -4.624 1.00 98.44 213 TYR A C 1
ATOM 1684 O O . TYR A 1 213 ? -9.157 -6.281 -4.903 1.00 98.44 213 TYR A O 1
ATOM 1692 N N . ILE A 1 214 ? -11.334 -5.733 -4.892 1.00 97.50 214 ILE A N 1
ATOM 1693 C CA . ILE A 1 214 ? -11.166 -4.411 -5.500 1.00 97.50 214 ILE A CA 1
ATOM 1694 C C . ILE A 1 214 ? -11.723 -3.360 -4.542 1.00 97.50 214 ILE A C 1
ATOM 1696 O O . ILE A 1 214 ? -12.852 -3.506 -4.071 1.00 97.50 214 ILE A O 1
ATOM 1700 N N . ASP A 1 215 ? -10.951 -2.305 -4.273 1.00 94.00 215 ASP A N 1
ATOM 1701 C CA . ASP A 1 215 ? -11.484 -1.093 -3.651 1.00 94.00 215 ASP A CA 1
ATOM 1702 C C . ASP A 1 215 ? -11.991 -0.101 -4.707 1.00 94.00 215 ASP A C 1
ATOM 1704 O O . ASP A 1 215 ? -11.525 -0.077 -5.850 1.00 94.00 215 ASP A O 1
ATOM 1708 N N . LEU A 1 216 ? -12.977 0.709 -4.317 1.00 91.12 216 LEU A N 1
ATOM 1709 C CA . LEU A 1 216 ? -13.638 1.688 -5.187 1.00 91.12 216 LEU A CA 1
ATOM 1710 C C . LEU A 1 216 ? -13.135 3.120 -4.945 1.00 91.12 216 LEU A C 1
ATOM 1712 O O . LEU A 1 216 ? -13.821 4.083 -5.278 1.00 91.12 216 LEU A O 1
ATOM 1716 N N . SER A 1 217 ? -11.972 3.280 -4.314 1.00 90.81 217 SER A N 1
ATOM 1717 C CA . SER A 1 217 ? -11.448 4.600 -3.957 1.00 90.81 217 SER A CA 1
ATOM 1718 C C . SER A 1 217 ? -10.987 5.377 -5.190 1.00 90.81 217 SER A C 1
ATOM 1720 O O . SER A 1 217 ? -10.428 4.807 -6.119 1.00 90.81 217 SER A O 1
ATOM 1722 N N . GLY A 1 218 ? -11.195 6.694 -5.225 1.00 78.56 218 GLY A N 1
ATOM 1723 C CA . GLY A 1 218 ? -10.759 7.520 -6.363 1.00 78.56 218 GLY A CA 1
ATOM 1724 C C . GLY A 1 218 ? -11.424 7.167 -7.704 1.00 78.56 218 GLY A C 1
ATOM 1725 O O . GLY A 1 218 ? -10.920 7.563 -8.754 1.00 78.56 218 GLY A O 1
ATOM 1726 N N . TRP A 1 219 ? -12.527 6.411 -7.673 1.00 68.75 219 TRP A N 1
ATOM 1727 C CA . TRP A 1 219 ? -13.380 6.152 -8.826 1.00 68.75 219 TRP A CA 1
ATOM 1728 C C . TRP A 1 219 ? -14.466 7.236 -8.919 1.00 68.75 219 TRP A C 1
ATOM 1730 O O . TRP A 1 219 ? -15.269 7.358 -7.993 1.00 68.75 219 TRP A O 1
ATOM 1740 N N . ALA A 1 220 ? -14.505 7.929 -10.066 1.00 48.78 220 ALA A N 1
ATOM 1741 C CA . ALA A 1 220 ? -15.332 9.100 -10.422 1.00 48.78 220 ALA A CA 1
ATOM 1742 C C . ALA A 1 220 ? -14.782 10.478 -10.006 1.00 48.78 220 ALA A C 1
ATOM 1744 O O . ALA A 1 220 ? -14.466 10.691 -8.817 1.00 48.78 220 ALA A O 1
#

Sequence (220 aa):
MAAKAVDIHAHFPGEGFYGTFQPFIEHLKKYFRTEARFRDVDEVLKEFSEAGVSKIVLLPIEASKVSGKPGDTNELFSEIQRKAPDRFIAFATVDPLSPKQASEELERAVKDLELKGLKLHPQLQCFRPSDERAFRVYETAEELGIPILFHTGTTGVGAGMEGGYGILLDYGRPIYVDKVAASFPRLKIIMAHFGWPWYEEALAVAMHKANVYIDLSGWA

Foldseek 3Di:
DPDQAAAADDEQLACQACQLCVVPQVLLCVLVVHHRDHDDLVRVVVVCVVVRHQAYEYEWDDQCQLRVTGHDALQNQLVSCVVPVRHYQYAHEALLLDAPVRLVVNCCSCPVSVHAAYEDEQQRSVHALLPVSSVSNQVSCLVSLGAYEYEAADDSQLPPPVVSSVGDNVSRALLSVLNVCVVRVSHAYEYECCRPPNVVSLVVSPVVRVRYHYDNPPPD

Secondary structure (DSSP, 8-state):
----EEEEEE---SHHHHHHHTTTHHHHHHHHT-------HHHHHHHHHHTTEEEEEE-----HHHHSS----HHHHHHHHHHSTTTEEEPB---TTSSHHHHHHHHHHHHTS----EEE-HHHHT--TT-GGGHHHHHHHHHTT--EEEP-S--STTTTSGGGGG--GGGG-THHHHHHHHH-TTS-EEEGGGGTT-HHHHHHHHHH-TTEEE--TT--

Solvent-accessible surface area (backbone atoms only — not comparable to full-atom values): 11524 Å² total; per-residue (Å²): 128,84,85,69,40,67,47,79,76,39,68,67,48,39,69,31,49,53,47,22,34,60,89,42,47,72,45,41,26,65,72,70,72,45,81,92,64,81,51,57,72,68,57,51,53,49,55,37,47,77,71,52,38,55,31,39,26,35,44,52,55,62,28,35,83,70,51,78,26,69,31,43,49,51,66,60,37,31,55,57,20,68,76,38,62,87,37,38,44,23,27,24,64,64,57,48,76,47,64,74,64,25,37,54,48,51,50,44,35,37,71,75,46,63,31,64,28,36,30,45,42,23,42,38,65,72,41,50,67,55,40,71,73,32,44,60,39,51,51,48,32,37,76,72,69,29,38,38,36,38,47,18,15,62,67,65,77,33,49,95,42,77,76,29,69,74,51,46,58,70,31,8,43,32,62,34,47,47,56,42,48,69,75,37,70,84,31,40,35,33,35,29,33,45,8,38,90,44,31,69,42,30,50,54,41,40,75,71,34,97,39,40,44,71,38,72,46,92,61,130

pLDDT: mean 94.23, std 7.31, range [48.25, 98.88]

Nearest PDB structures (foldseek):
  7pwy-assembly2_C  TM=6.749E-01  e=1.225E-09  Homo sapiens
  4icm-assembly2_G  TM=6.413E-01  e=6.619E-10  Sphingobium sp. SYK-6
  4ofc-assembly1_A  TM=6.756E-01  e=1.667E-09  Homo sapiens
  3nur-assembly1_A  TM=6.598E-01  e=1.568E-09  Staphylococcus aureus
  2f6k-assembly1_A  TM=6.653E-01  e=2.163E-07  Lactiplantibacillus plantarum WCFS1

Mean predicted aligned error: 3.48 Å